Protein AF-A0A7X6PLC8-F1 (afdb_monomer_lite)

Radius of gyration: 24.02 Å; chains: 1; bounding box: 55×49×66 Å

Organism: NCBI:txid1223514

Foldseek 3Di:
DDWQWDFWFQWIWIDDPPDLDQTDIDGRHLVRVPVCCVAQNPQQSVCVVVVHDHRGPGPVVVSLLRLLLSVLVCLLFAVQAAPPVPRHRFPNLQSLLQSQVSLVVVCSTHPPTPSSDRDHDLVVLLVPLDPSSCVSCVVVVHHHDDRDDDDPPPDDDDDDDDDDDDPQFLAKAFAAEACVQDGHQFFRNDRRQKIWTWGQDQWIKIKIAGHTGPPHAFFFWKKWKFAQPWIWIDGAHRRRMDMTTTPDGSVSNNPTDPVRMDMYTGHDDDDDPVVSVVSVVVLVCVLCLHDDSSDHDRVSSVVNRDPPD

Structure (mmCIF, N/CA/C/O backbone):
data_AF-A0A7X6PLC8-F1
#
_entry.id   AF-A0A7X6PLC8-F1
#
loop_
_atom_site.group_PDB
_atom_site.id
_atom_site.type_symbol
_atom_site.label_atom_id
_atom_site.label_alt_id
_atom_site.label_comp_id
_atom_site.label_asym_id
_atom_site.label_entity_id
_atom_site.label_seq_id
_atom_site.pdbx_PDB_ins_code
_atom_site.Cartn_x
_atom_site.Cartn_y
_atom_site.Cartn_z
_atom_site.occupancy
_atom_site.B_iso_or_equiv
_atom_site.auth_seq_id
_atom_site.auth_comp_id
_atom_site.auth_asym_id
_atom_site.auth_atom_id
_atom_site.pdbx_PDB_model_num
ATOM 1 N N . MET A 1 1 ? 9.519 -7.064 7.329 1.00 75.00 1 MET A N 1
ATOM 2 C CA . MET A 1 1 ? 10.298 -6.242 6.377 1.00 75.00 1 MET A CA 1
ATOM 3 C C . MET A 1 1 ? 9.482 -6.096 5.106 1.00 75.00 1 MET A C 1
ATOM 5 O O . MET A 1 1 ? 9.303 -7.079 4.397 1.00 75.00 1 MET A O 1
ATOM 9 N N . ILE A 1 2 ? 8.960 -4.897 4.860 1.00 87.75 2 ILE A N 1
ATOM 10 C CA . ILE A 1 2 ? 8.181 -4.553 3.672 1.00 87.75 2 ILE A CA 1
ATOM 11 C C . ILE A 1 2 ? 9.114 -4.459 2.468 1.00 87.75 2 ILE A C 1
ATOM 13 O O . ILE A 1 2 ? 10.128 -3.752 2.494 1.00 87.75 2 ILE A O 1
ATOM 17 N N . THR A 1 3 ? 8.721 -5.147 1.405 1.00 93.06 3 THR A N 1
ATOM 18 C CA . THR A 1 3 ? 9.441 -5.208 0.138 1.00 93.06 3 THR A CA 1
ATOM 19 C C . THR A 1 3 ? 8.592 -4.550 -0.945 1.00 93.06 3 THR A C 1
ATOM 21 O O . THR A 1 3 ? 7.390 -4.789 -1.039 1.00 93.06 3 THR A O 1
ATOM 24 N N . LEU A 1 4 ? 9.223 -3.704 -1.751 1.00 96.56 4 LEU A N 1
ATOM 25 C CA . LEU A 1 4 ? 8.712 -3.224 -3.026 1.00 96.56 4 LEU A CA 1
ATOM 26 C C . LEU A 1 4 ? 8.982 -4.299 -4.068 1.00 96.56 4 LEU A C 1
ATOM 28 O O . LEU A 1 4 ? 10.125 -4.733 -4.193 1.00 96.56 4 LEU A O 1
ATOM 32 N N . ALA A 1 5 ? 7.968 -4.689 -4.824 1.00 96.56 5 ALA A N 1
ATOM 33 C CA . ALA A 1 5 ? 8.119 -5.595 -5.949 1.00 96.56 5 ALA A CA 1
ATOM 34 C C . ALA A 1 5 ? 7.655 -4.893 -7.225 1.00 96.56 5 ALA A C 1
ATOM 36 O O . ALA A 1 5 ? 6.697 -4.121 -7.195 1.00 96.56 5 ALA A O 1
ATOM 37 N N . LEU A 1 6 ? 8.355 -5.159 -8.322 1.00 98.06 6 LEU A N 1
ATOM 38 C CA . LEU A 1 6 ? 7.942 -4.781 -9.664 1.00 98.06 6 LEU A CA 1
ATOM 39 C C . LEU A 1 6 ? 8.140 -5.980 -10.580 1.00 98.06 6 LEU A C 1
ATOM 41 O O . LEU A 1 6 ? 9.268 -6.444 -10.786 1.00 98.06 6 LEU A O 1
ATOM 45 N N . GLN A 1 7 ? 7.045 -6.482 -11.129 1.00 97.38 7 GLN A N 1
ATOM 46 C CA . GLN A 1 7 ? 7.073 -7.443 -12.209 1.00 97.38 7 GLN A CA 1
ATOM 47 C C . GLN A 1 7 ? 7.298 -6.689 -13.520 1.00 97.38 7 GLN A C 1
ATOM 49 O O . GLN A 1 7 ? 6.549 -5.788 -13.884 1.00 97.38 7 GLN A O 1
ATOM 54 N N . ALA A 1 8 ? 8.354 -7.052 -14.229 1.00 96.94 8 ALA A N 1
ATOM 55 C CA . ALA A 1 8 ? 8.656 -6.606 -15.579 1.00 96.94 8 ALA A CA 1
ATOM 56 C C . ALA A 1 8 ? 8.572 -7.809 -16.527 1.00 96.94 8 ALA A C 1
ATOM 58 O O . ALA A 1 8 ? 8.417 -8.960 -16.099 1.00 96.94 8 ALA A O 1
ATOM 59 N N . ARG A 1 9 ? 8.699 -7.565 -17.829 1.00 95.50 9 ARG A N 1
ATOM 60 C CA . ARG A 1 9 ? 8.675 -8.630 -18.834 1.00 95.50 9 ARG A CA 1
ATOM 61 C C . ARG A 1 9 ? 9.769 -9.676 -18.547 1.00 95.50 9 ARG A C 1
ATOM 63 O O . ARG A 1 9 ? 10.953 -9.348 -18.491 1.00 95.50 9 ARG A O 1
ATOM 70 N N . GLY A 1 10 ? 9.367 -10.921 -18.285 1.00 95.44 10 GLY A N 1
ATOM 71 C CA . GLY A 1 10 ? 10.258 -12.049 -17.974 1.00 95.44 10 GLY A CA 1
ATOM 72 C C . GLY A 1 10 ? 11.011 -12.022 -16.628 1.00 95.44 10 GLY A C 1
ATOM 73 O O . GLY A 1 10 ? 11.756 -12.966 -16.344 1.00 95.44 10 GLY A O 1
ATOM 74 N N . ALA A 1 11 ? 10.846 -11.003 -15.772 1.00 97.19 11 ALA A N 1
ATOM 75 C CA . ALA A 1 11 ? 11.601 -10.892 -14.515 1.00 97.19 11 ALA A CA 1
ATOM 76 C C . ALA A 1 11 ? 10.867 -10.112 -13.408 1.00 97.19 11 ALA A C 1
ATOM 78 O O . ALA A 1 11 ? 10.033 -9.254 -13.675 1.00 97.19 11 ALA A O 1
ATOM 79 N N . THR A 1 12 ? 11.227 -10.365 -12.151 1.00 98.06 12 THR A N 1
ATOM 80 C CA . THR A 1 12 ? 10.769 -9.606 -10.978 1.00 98.06 12 THR A CA 1
ATOM 81 C C . THR A 1 12 ? 11.953 -8.920 -10.307 1.00 98.06 12 THR A C 1
ATOM 83 O O . THR A 1 12 ? 13.009 -9.529 -10.113 1.00 98.06 1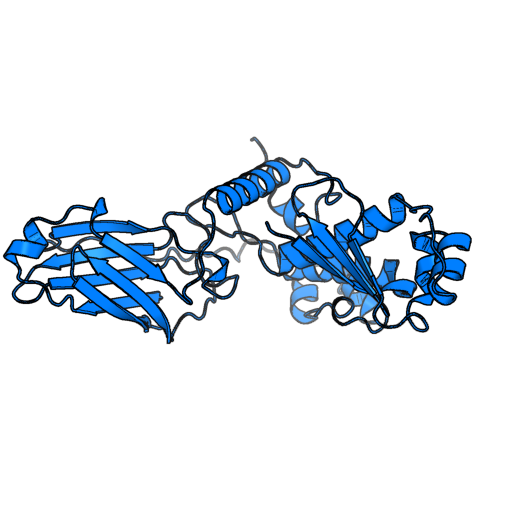2 THR A O 1
ATOM 86 N N . LEU A 1 13 ? 11.762 -7.655 -9.945 1.00 98.19 13 LEU A N 1
ATOM 87 C CA . LEU A 1 13 ? 12.709 -6.849 -9.184 1.00 98.19 13 LEU A CA 1
ATOM 88 C C . LEU A 1 13 ? 12.129 -6.568 -7.802 1.00 98.19 13 LEU A C 1
ATOM 90 O O . LEU A 1 13 ? 11.001 -6.091 -7.692 1.00 98.19 13 LEU A O 1
ATOM 94 N N . GLU A 1 14 ? 12.910 -6.826 -6.760 1.00 98.38 14 GLU A N 1
ATOM 95 C CA . GLU A 1 14 ? 12.488 -6.622 -5.377 1.00 98.38 14 GLU A CA 1
ATOM 96 C C . GLU A 1 14 ? 13.470 -5.731 -4.621 1.00 98.38 14 GLU A C 1
ATOM 98 O O . GLU A 1 14 ? 14.685 -5.923 -4.686 1.00 98.38 14 GLU A O 1
ATOM 103 N N . TRP A 1 15 ? 12.948 -4.778 -3.855 1.00 97.50 15 TRP A N 1
ATOM 104 C CA . TRP A 1 15 ? 13.736 -3.902 -2.996 1.00 97.50 15 TRP A CA 1
ATOM 105 C C . TRP A 1 15 ? 13.157 -3.863 -1.587 1.00 97.50 15 TRP A C 1
ATOM 107 O O . TRP A 1 15 ? 11.950 -3.693 -1.441 1.00 97.50 15 TRP A O 1
ATOM 117 N N . PRO A 1 16 ? 13.975 -3.894 -0.526 1.00 95.75 16 PRO A N 1
ATOM 118 C CA . PRO A 1 16 ? 13.490 -3.495 0.791 1.00 95.75 16 PRO A CA 1
ATOM 119 C C . PRO A 1 16 ? 13.041 -2.027 0.745 1.00 95.75 16 PRO A C 1
ATOM 121 O O . PRO A 1 16 ? 13.778 -1.168 0.259 1.00 95.75 16 PRO A O 1
ATOM 124 N N . LEU A 1 17 ? 11.855 -1.714 1.278 1.00 94.50 17 LEU A N 1
ATOM 125 C CA . LEU A 1 17 ? 11.273 -0.360 1.255 1.00 94.50 17 LEU A CA 1
ATOM 126 C C . LEU A 1 17 ? 12.233 0.704 1.819 1.00 94.50 17 LEU A C 1
ATOM 128 O O . LEU A 1 17 ? 12.330 1.820 1.304 1.00 94.50 17 LEU A O 1
ATOM 132 N N . ARG A 1 18 ? 12.964 0.343 2.876 1.00 92.38 18 ARG A N 1
ATOM 133 C CA . ARG A 1 18 ? 13.747 1.271 3.701 1.00 92.38 18 ARG A CA 1
ATOM 134 C C . ARG A 1 18 ? 15.213 1.394 3.309 1.00 92.38 18 ARG A C 1
ATOM 136 O O . ARG A 1 18 ? 15.821 2.393 3.676 1.00 92.38 18 ARG A O 1
ATOM 143 N N . ASP A 1 19 ? 15.759 0.428 2.574 1.00 93.12 19 ASP A N 1
ATOM 144 C CA . ASP A 1 19 ? 17.198 0.388 2.323 1.00 93.12 19 ASP A CA 1
ATOM 145 C C . ASP A 1 19 ? 17.529 0.807 0.888 1.00 93.12 19 ASP A C 1
ATOM 147 O O . ASP A 1 19 ? 16.922 0.336 -0.082 1.00 93.12 19 ASP A O 1
ATOM 151 N N . ASP A 1 20 ? 18.540 1.666 0.759 1.00 94.62 20 ASP A N 1
ATOM 152 C CA . ASP A 1 20 ? 19.123 2.078 -0.519 1.00 94.62 20 ASP A CA 1
ATOM 153 C C . ASP A 1 20 ? 20.079 0.998 -1.044 1.00 94.62 20 ASP A C 1
ATOM 155 O O . ASP A 1 20 ? 21.307 1.076 -0.950 1.00 94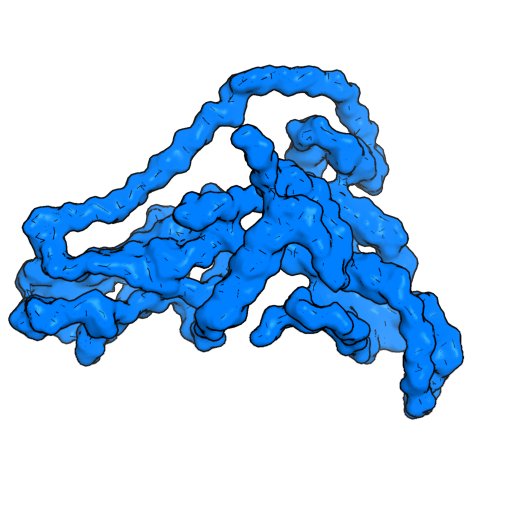.62 20 ASP A O 1
ATOM 159 N N . VAL A 1 21 ? 19.484 -0.080 -1.545 1.00 95.25 21 VAL A N 1
ATOM 160 C CA . VAL A 1 21 ? 20.188 -1.213 -2.143 1.00 95.25 21 VAL A CA 1
ATOM 161 C C . VAL A 1 21 ? 19.706 -1.456 -3.569 1.00 95.25 21 VAL A C 1
ATOM 163 O O . VAL A 1 21 ? 18.631 -1.017 -3.979 1.00 95.25 21 VAL A O 1
ATOM 166 N N . LEU A 1 22 ? 20.530 -2.162 -4.342 1.00 95.31 22 LEU A N 1
ATOM 167 C CA . LEU A 1 22 ? 20.149 -2.667 -5.660 1.00 95.31 22 LEU A CA 1
ATOM 168 C C . LEU A 1 22 ? 19.079 -3.764 -5.522 1.00 95.31 22 LEU A C 1
ATOM 170 O O . LEU A 1 22 ? 19.028 -4.408 -4.472 1.00 95.31 22 LEU A O 1
ATOM 174 N N . PRO A 1 23 ? 18.246 -3.987 -6.555 1.00 96.94 23 PRO A N 1
ATOM 175 C CA . PRO A 1 23 ? 17.181 -4.973 -6.460 1.00 96.94 23 PRO A CA 1
ATOM 176 C C . PRO A 1 23 ? 17.731 -6.387 -6.337 1.00 96.94 23 PRO A C 1
ATOM 178 O O . PRO A 1 23 ? 18.749 -6.735 -6.945 1.00 96.94 23 PRO A O 1
ATOM 181 N N . HIS A 1 24 ? 16.981 -7.232 -5.642 1.00 96.56 24 HIS A N 1
ATOM 182 C CA . HIS A 1 24 ? 17.018 -8.658 -5.897 1.00 96.56 24 HIS A CA 1
ATOM 183 C C . HIS A 1 24 ? 16.309 -8.927 -7.232 1.00 96.56 24 HIS A C 1
ATOM 185 O O . HIS A 1 24 ? 15.153 -8.552 -7.412 1.00 96.56 24 HIS A O 1
ATOM 191 N N . LEU A 1 25 ? 17.031 -9.513 -8.188 1.00 96.69 25 LEU A N 1
ATOM 192 C CA . LEU A 1 25 ? 16.529 -9.821 -9.525 1.00 96.69 25 LEU A CA 1
ATOM 193 C C . LEU A 1 25 ? 16.240 -11.317 -9.623 1.00 96.69 25 LEU A C 1
ATOM 195 O O . LEU A 1 25 ? 17.164 -12.125 -9.526 1.00 96.69 25 LEU A O 1
ATOM 199 N N . THR A 1 26 ? 14.985 -11.662 -9.895 1.00 96.38 26 THR A N 1
ATOM 200 C CA . THR A 1 26 ? 14.574 -13.029 -10.229 1.00 96.38 26 THR A CA 1
ATOM 201 C C . THR A 1 26 ? 14.121 -13.074 -11.681 1.00 96.38 26 THR A C 1
ATOM 203 O O . THR A 1 26 ? 13.227 -12.330 -12.072 1.00 96.38 26 THR A O 1
ATOM 206 N N . VAL A 1 27 ? 14.735 -13.936 -12.490 1.00 96.06 27 VAL A N 1
ATOM 207 C CA . VAL A 1 27 ? 14.395 -14.099 -13.911 1.00 96.06 27 VAL A CA 1
ATOM 208 C C . VAL A 1 27 ? 13.567 -15.364 -14.075 1.00 96.06 27 VAL A C 1
ATOM 210 O O . VAL A 1 27 ? 14.031 -16.453 -13.738 1.00 96.06 27 VAL A O 1
ATOM 213 N N . HIS A 1 28 ? 12.351 -15.213 -14.592 1.00 94.88 28 HIS A N 1
ATOM 214 C CA . HIS A 1 28 ? 11.403 -16.315 -14.785 1.00 94.88 28 HIS A CA 1
ATOM 215 C C . HIS A 1 28 ? 11.349 -16.767 -16.245 1.00 94.88 28 HIS A C 1
ATOM 217 O O . HIS A 1 28 ? 11.178 -17.955 -16.506 1.00 94.88 28 HIS A O 1
ATOM 223 N N . ASP A 1 29 ? 11.550 -15.835 -17.182 1.00 94.50 29 ASP A N 1
ATOM 224 C CA . ASP A 1 29 ? 11.662 -16.103 -18.617 1.00 94.50 29 ASP A CA 1
ATOM 225 C C . ASP A 1 29 ? 12.812 -15.274 -19.228 1.00 94.50 29 ASP A C 1
ATOM 227 O O . ASP A 1 29 ? 12.658 -14.078 -19.491 1.00 94.50 29 ASP A O 1
ATOM 231 N N . PRO A 1 30 ? 13.989 -15.885 -19.463 1.00 92.06 30 PRO A N 1
ATOM 232 C CA . PRO A 1 30 ? 15.131 -15.182 -20.038 1.00 92.06 30 PRO A CA 1
ATOM 233 C C . PRO A 1 30 ? 14.938 -14.718 -21.489 1.00 92.06 30 PRO A C 1
ATOM 235 O O . PRO A 1 30 ? 15.646 -13.808 -21.913 1.00 92.06 30 PRO A O 1
ATOM 238 N N . ALA A 1 31 ? 14.034 -15.340 -22.257 1.00 89.94 31 ALA A N 1
ATOM 239 C CA . ALA A 1 31 ? 13.773 -14.951 -23.645 1.00 89.94 31 ALA A CA 1
ATOM 240 C C . ALA A 1 31 ? 12.934 -13.670 -23.708 1.00 89.94 31 ALA A C 1
ATOM 242 O O . ALA A 1 31 ? 13.155 -12.825 -24.574 1.00 89.94 31 ALA A O 1
ATOM 243 N N . GLU A 1 32 ? 12.008 -13.513 -22.765 1.00 93.00 32 GLU A N 1
ATOM 244 C CA . GLU A 1 32 ? 11.246 -12.280 -22.589 1.00 93.00 32 GLU A CA 1
ATOM 245 C C . GLU A 1 32 ? 12.036 -11.194 -21.844 1.00 93.00 32 GLU A C 1
ATOM 247 O O . GLU A 1 32 ? 11.757 -10.014 -22.014 1.00 93.00 32 GLU A O 1
ATOM 252 N N . ALA A 1 33 ? 13.052 -11.541 -21.055 1.00 95.31 33 ALA A N 1
ATOM 253 C CA . ALA A 1 33 ? 13.856 -10.576 -20.304 1.00 95.31 33 ALA A CA 1
ATOM 254 C C . ALA A 1 33 ? 15.064 -10.017 -21.092 1.00 95.31 33 ALA A C 1
ATOM 256 O O . ALA A 1 33 ? 16.119 -9.742 -20.511 1.00 95.31 33 ALA A O 1
ATOM 257 N N . ASP A 1 34 ? 14.942 -9.849 -22.413 1.00 94.31 34 ASP A N 1
ATOM 258 C CA . ASP A 1 34 ? 16.020 -9.342 -23.278 1.00 94.31 34 ASP A CA 1
ATOM 259 C C . ASP A 1 34 ? 16.472 -7.929 -22.880 1.00 94.31 34 ASP A C 1
ATOM 261 O O . ASP A 1 34 ? 17.668 -7.642 -22.891 1.00 94.31 34 ASP A O 1
ATOM 265 N N . TRP A 1 35 ? 15.557 -7.080 -22.410 1.00 96.38 35 TRP A N 1
ATOM 266 C CA . TRP A 1 35 ? 15.820 -5.733 -21.885 1.00 96.38 35 TRP A CA 1
ATOM 267 C C . TRP A 1 35 ? 16.818 -5.698 -20.711 1.00 96.38 35 TRP A C 1
ATOM 269 O O . TRP A 1 35 ? 17.405 -4.649 -20.437 1.00 96.38 35 TRP A O 1
ATOM 279 N N . LEU A 1 36 ? 17.073 -6.823 -20.023 1.00 97.12 36 LEU A N 1
ATOM 280 C CA . LEU A 1 36 ? 18.014 -6.879 -18.895 1.00 97.12 36 LEU A CA 1
ATOM 281 C C . LEU A 1 36 ? 19.427 -6.434 -19.281 1.00 97.12 36 LEU A C 1
ATOM 283 O O . LEU A 1 36 ? 20.155 -5.938 -18.418 1.00 97.12 36 LEU A O 1
ATOM 287 N N . HIS A 1 37 ? 19.818 -6.528 -20.556 1.00 96.44 37 HIS A N 1
ATOM 288 C CA . HIS A 1 37 ? 21.096 -5.981 -21.020 1.00 96.44 37 HIS A CA 1
ATOM 289 C C . HIS A 1 37 ? 21.237 -4.469 -20.738 1.00 96.44 37 HIS A C 1
ATOM 291 O O . HIS A 1 37 ? 22.351 -4.003 -20.494 1.00 96.44 37 HIS A O 1
ATOM 297 N N . LEU A 1 38 ? 20.129 -3.716 -20.693 1.00 97.38 38 LEU A N 1
ATOM 298 C CA . LEU A 1 38 ? 20.094 -2.293 -20.329 1.00 97.38 38 LEU A CA 1
ATOM 299 C C . LEU A 1 38 ? 20.295 -2.060 -18.825 1.00 97.38 38 LEU A C 1
ATOM 301 O O . LEU A 1 38 ? 20.786 -0.999 -18.427 1.00 97.38 38 LEU A O 1
ATOM 305 N N . LEU A 1 39 ? 19.901 -3.031 -17.993 1.00 97.75 39 LEU A N 1
ATOM 306 C CA . LEU A 1 39 ? 19.893 -2.926 -16.533 1.00 97.75 39 LEU A CA 1
ATOM 307 C C . LEU A 1 39 ? 21.160 -3.490 -15.887 1.00 97.75 39 LEU A C 1
ATOM 309 O O . LEU A 1 39 ? 21.735 -2.832 -15.024 1.00 97.75 39 LEU A O 1
ATOM 313 N N . ILE A 1 40 ? 21.595 -4.688 -16.280 1.00 97.56 40 ILE A N 1
ATOM 314 C CA . ILE A 1 40 ? 22.761 -5.377 -15.697 1.00 97.56 40 ILE A CA 1
ATOM 315 C C . ILE A 1 40 ? 23.990 -5.366 -16.617 1.00 97.56 40 ILE A C 1
ATOM 317 O O . ILE A 1 40 ? 25.049 -5.864 -16.231 1.00 97.56 40 ILE A O 1
ATOM 321 N N . GLY A 1 41 ? 23.865 -4.787 -17.813 1.00 97.25 41 GLY A N 1
ATOM 322 C CA . GLY A 1 41 ? 24.903 -4.756 -18.837 1.00 97.25 41 GLY A CA 1
ATOM 323 C C . GLY A 1 41 ? 24.904 -5.998 -19.731 1.00 97.25 41 GLY A C 1
ATOM 324 O O . GLY A 1 41 ? 24.572 -7.106 -19.308 1.00 97.25 41 GLY A O 1
ATOM 325 N N . GLU A 1 42 ? 25.335 -5.816 -20.980 1.00 96.12 42 GLU A N 1
ATOM 326 C CA . GLU A 1 42 ? 25.327 -6.856 -22.019 1.00 96.12 42 GLU A CA 1
ATOM 327 C C . GLU A 1 42 ? 26.114 -8.110 -21.615 1.00 96.12 42 GLU A C 1
ATOM 329 O O . GLU A 1 42 ? 25.606 -9.222 -21.729 1.00 96.12 42 GLU A O 1
ATOM 334 N N . ALA A 1 43 ? 27.326 -7.948 -21.074 1.00 96.00 43 ALA A N 1
ATOM 335 C CA . ALA A 1 43 ? 28.159 -9.081 -20.671 1.00 96.00 43 ALA A CA 1
ATOM 336 C C . ALA A 1 43 ? 27.495 -9.943 -19.582 1.00 96.00 43 ALA A C 1
ATOM 338 O O . ALA A 1 43 ? 27.570 -11.170 -19.639 1.00 96.00 43 ALA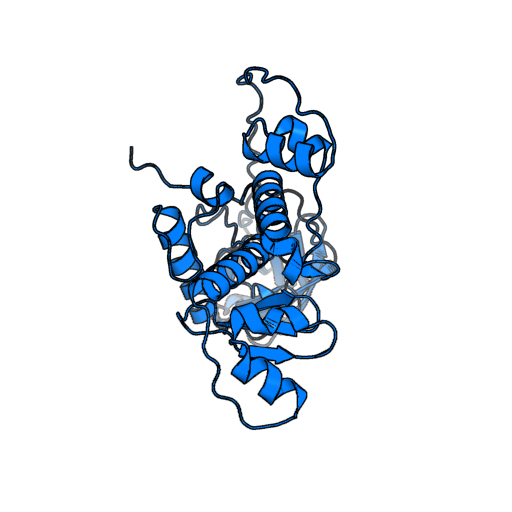 A O 1
ATOM 339 N N . ALA A 1 44 ? 26.820 -9.312 -18.615 1.00 95.44 44 ALA A N 1
ATOM 340 C CA . ALA A 1 44 ? 26.125 -10.032 -17.556 1.00 95.44 44 ALA A CA 1
ATOM 341 C C . ALA A 1 44 ? 24.866 -10.731 -18.081 1.00 95.44 44 ALA A C 1
ATOM 343 O O . ALA A 1 44 ? 24.611 -11.874 -17.714 1.00 95.44 44 ALA A O 1
ATOM 344 N N . HIS A 1 45 ? 24.125 -10.088 -18.987 1.00 95.56 45 HIS A N 1
ATOM 345 C CA . HIS A 1 45 ? 22.972 -10.700 -19.644 1.00 95.56 45 HIS A CA 1
ATOM 346 C C . HIS A 1 45 ? 23.369 -11.912 -20.509 1.00 95.56 45 HIS A C 1
ATOM 348 O O . HIS A 1 45 ? 22.728 -12.957 -20.439 1.00 95.56 45 HIS A O 1
ATOM 354 N N . VAL A 1 46 ? 24.473 -11.838 -21.260 1.00 95.50 46 VAL A N 1
ATOM 355 C CA . VAL A 1 46 ? 24.992 -12.995 -22.016 1.00 95.50 46 VAL A CA 1
ATOM 356 C C . VAL A 1 46 ? 25.406 -14.134 -21.081 1.00 95.50 46 VAL A C 1
ATOM 358 O O . VAL A 1 46 ? 25.101 -15.291 -21.371 1.00 95.50 46 VAL A O 1
ATOM 361 N N . GLY A 1 47 ? 26.071 -13.822 -19.963 1.00 94.50 47 GLY A N 1
ATOM 362 C CA . GLY A 1 47 ? 26.414 -14.816 -18.941 1.00 94.50 47 GLY A CA 1
ATOM 363 C C . GLY A 1 47 ? 25.170 -15.486 -18.351 1.00 94.50 47 GLY A C 1
ATOM 364 O O . GLY A 1 47 ? 25.112 -16.712 -18.275 1.00 94.50 47 GLY A O 1
ATOM 365 N N . LEU A 1 48 ? 24.134 -14.695 -18.045 1.00 92.31 48 LEU A N 1
ATOM 366 C CA . LEU A 1 48 ? 22.842 -15.173 -17.542 1.00 92.31 48 LEU A CA 1
ATOM 367 C C . LEU A 1 48 ? 22.212 -16.188 -18.507 1.00 92.31 48 LEU A C 1
ATOM 369 O O . LEU A 1 48 ? 21.844 -17.283 -18.089 1.00 92.31 48 LEU A O 1
ATOM 373 N N . LEU A 1 49 ? 22.152 -15.869 -19.805 1.00 93.69 49 LEU A N 1
ATOM 374 C CA . LEU A 1 49 ? 21.598 -16.76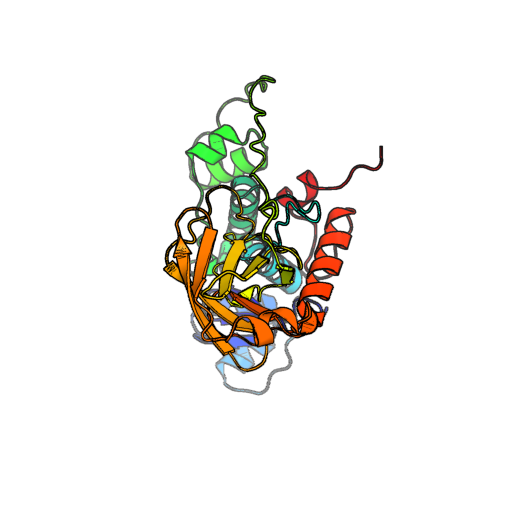7 -20.830 1.00 93.69 49 LEU A CA 1
ATOM 375 C C . LEU A 1 49 ? 22.384 -18.080 -20.979 1.00 93.69 49 LEU A C 1
ATOM 377 O O . LEU A 1 49 ? 21.833 -19.084 -21.432 1.00 93.69 49 LEU A O 1
ATOM 381 N N . ARG A 1 50 ? 23.670 -18.084 -20.617 1.00 93.88 50 ARG A N 1
ATOM 382 C CA . ARG A 1 50 ? 24.542 -19.267 -20.667 1.00 93.88 50 ARG A CA 1
ATOM 383 C C . ARG A 1 50 ? 24.582 -20.056 -19.359 1.00 93.88 50 ARG A C 1
ATOM 385 O O . ARG A 1 50 ? 25.182 -21.128 -19.335 1.00 93.88 50 ARG A O 1
ATOM 392 N N . GLY A 1 51 ? 23.955 -19.551 -18.294 1.00 91.12 51 GLY A N 1
ATOM 393 C CA . GLY A 1 51 ? 24.073 -20.119 -16.951 1.00 91.12 51 GLY A CA 1
ATOM 394 C C . GLY A 1 51 ? 25.485 -19.990 -16.372 1.00 91.12 51 GLY A C 1
ATOM 395 O O . GLY A 1 51 ? 25.919 -20.850 -15.609 1.00 91.12 51 GLY A O 1
ATOM 396 N N . GLU A 1 52 ? 26.221 -18.957 -16.782 1.00 92.31 52 GLU A N 1
ATOM 397 C CA . GLU A 1 52 ? 27.570 -18.650 -16.309 1.00 92.31 52 GLU A CA 1
ATOM 398 C C . GLU A 1 52 ? 27.518 -17.640 -15.155 1.00 92.31 52 GLU A C 1
ATOM 400 O O . GLU A 1 52 ? 26.649 -16.765 -15.114 1.00 92.31 52 GLU A O 1
ATOM 405 N N . ASP A 1 53 ? 28.491 -17.721 -14.243 1.00 87.56 53 ASP A N 1
ATOM 406 C CA . ASP A 1 53 ? 28.665 -16.704 -13.208 1.00 87.56 53 ASP A CA 1
ATOM 407 C C . ASP A 1 53 ? 28.909 -15.335 -13.851 1.00 87.56 53 ASP A C 1
ATOM 409 O O . ASP A 1 53 ? 29.811 -15.151 -14.673 1.00 87.56 53 ASP A O 1
ATOM 413 N N . HIS A 1 54 ? 28.119 -14.349 -13.436 1.00 88.88 54 HIS A N 1
ATOM 414 C CA . HIS A 1 54 ? 28.166 -13.003 -13.984 1.00 88.88 54 HIS A CA 1
ATOM 415 C C . HIS A 1 54 ? 28.227 -11.943 -12.882 1.00 88.88 54 HIS A C 1
ATOM 417 O O . HIS A 1 54 ? 27.507 -11.992 -11.882 1.00 88.88 54 HIS A O 1
ATOM 423 N N . ALA A 1 55 ? 29.054 -10.922 -13.096 1.00 91.69 55 ALA A N 1
ATOM 424 C CA . ALA A 1 55 ? 29.047 -9.718 -12.278 1.00 91.69 55 ALA A CA 1
ATOM 425 C C . ALA A 1 55 ? 28.193 -8.645 -12.981 1.00 91.69 55 ALA A C 1
ATOM 427 O O . ALA A 1 55 ? 28.600 -8.165 -14.042 1.00 91.69 55 ALA A O 1
ATOM 428 N N . PRO A 1 56 ? 27.022 -8.266 -12.436 1.00 93.88 56 PRO A N 1
ATOM 429 C CA . PRO A 1 56 ? 26.159 -7.273 -13.065 1.00 93.88 56 PRO A CA 1
ATOM 430 C C . PRO A 1 56 ? 26.799 -5.878 -13.035 1.00 93.88 56 PRO A C 1
ATOM 432 O O . PRO A 1 56 ? 27.174 -5.359 -11.980 1.00 93.88 56 PRO A O 1
ATOM 435 N N . ALA A 1 57 ? 26.870 -5.243 -14.202 1.00 95.62 57 ALA A N 1
ATOM 436 C CA . ALA A 1 57 ? 27.215 -3.838 -14.369 1.00 95.62 57 ALA A CA 1
ATOM 437 C C . ALA A 1 57 ? 25.933 -2.995 -14.291 1.00 95.62 57 ALA A C 1
ATOM 439 O O . ALA A 1 57 ? 25.387 -2.562 -15.303 1.00 95.62 57 ALA A O 1
ATOM 440 N N . TRP A 1 58 ? 25.432 -2.804 -13.069 1.00 97.19 58 TRP A N 1
ATOM 441 C CA . TRP A 1 58 ? 24.149 -2.148 -12.821 1.00 97.19 58 TRP A CA 1
ATOM 442 C C . TRP A 1 58 ? 24.059 -0.725 -13.387 1.00 97.19 58 TRP A C 1
ATOM 444 O O . TRP A 1 58 ? 24.786 0.183 -12.968 1.00 97.19 58 TRP A O 1
ATOM 454 N N . ASN A 1 59 ? 23.068 -0.505 -14.246 1.00 97.81 59 ASN A N 1
ATOM 455 C CA . ASN A 1 59 ? 22.597 0.808 -14.657 1.00 97.81 59 ASN A CA 1
ATOM 456 C C . ASN A 1 59 ? 21.770 1.427 -13.523 1.00 97.81 59 ASN A C 1
ATOM 458 O O . ASN A 1 59 ? 20.560 1.221 -13.412 1.00 97.81 59 ASN A O 1
ATOM 462 N N . ARG A 1 60 ? 22.444 2.177 -12.644 1.00 96.81 60 ARG A N 1
ATOM 463 C CA . ARG A 1 60 ? 21.810 2.769 -11.456 1.00 96.81 60 ARG A CA 1
ATOM 464 C C . ARG A 1 60 ? 20.678 3.753 -11.770 1.00 96.81 60 ARG A C 1
ATOM 466 O O . ARG A 1 60 ? 19.662 3.660 -11.089 1.00 96.81 60 ARG A O 1
ATOM 473 N N . PRO A 1 61 ? 20.786 4.649 -12.772 1.00 97.56 61 PRO A N 1
ATOM 474 C CA . PRO A 1 61 ? 19.661 5.496 -13.166 1.00 97.56 61 PRO A CA 1
ATOM 475 C C . PRO A 1 61 ? 18.409 4.705 -13.562 1.00 97.56 61 PRO A C 1
ATOM 477 O O . PRO A 1 61 ? 17.314 5.039 -13.115 1.00 97.56 61 PRO A O 1
ATOM 480 N N . LEU A 1 62 ? 18.557 3.635 -14.353 1.00 97.81 62 LEU A N 1
ATOM 481 C CA . LEU A 1 62 ? 17.423 2.788 -14.728 1.00 97.81 62 LEU A CA 1
ATOM 482 C C . LEU A 1 62 ? 16.863 2.025 -13.520 1.00 97.81 62 LEU A C 1
ATOM 484 O O . LEU A 1 62 ? 15.653 2.011 -13.316 1.00 97.81 62 LEU A O 1
ATOM 488 N N . ALA A 1 63 ? 17.733 1.462 -12.676 1.00 97.88 63 ALA A N 1
ATOM 489 C CA . ALA A 1 63 ? 17.319 0.795 -11.442 1.00 97.88 63 ALA A CA 1
ATOM 490 C C . ALA A 1 63 ? 16.537 1.738 -10.508 1.00 97.88 63 ALA A C 1
ATOM 492 O O . ALA A 1 63 ? 15.552 1.318 -9.911 1.00 97.88 63 ALA A O 1
ATOM 493 N N . ALA A 1 64 ? 16.933 3.012 -10.417 1.00 97.81 64 ALA A N 1
ATOM 494 C CA . ALA A 1 64 ? 16.223 4.021 -9.634 1.00 97.81 64 ALA A CA 1
ATOM 495 C C . ALA A 1 64 ? 14.846 4.363 -10.227 1.00 97.81 64 ALA A C 1
ATOM 497 O O . ALA A 1 64 ? 13.892 4.513 -9.472 1.00 97.81 64 ALA A O 1
ATOM 498 N N . ARG A 1 65 ? 14.711 4.436 -11.562 1.00 98.06 65 ARG A N 1
ATOM 499 C CA . ARG A 1 65 ? 13.405 4.624 -12.230 1.00 98.06 65 ARG A CA 1
ATOM 500 C C . ARG A 1 65 ? 12.462 3.444 -11.978 1.00 98.06 65 ARG A C 1
ATOM 502 O O . ARG A 1 65 ? 11.305 3.664 -11.642 1.00 98.06 65 ARG A O 1
ATOM 509 N N . LEU A 1 66 ? 12.964 2.213 -12.081 1.00 98.31 66 LEU A N 1
ATOM 510 C CA . LEU A 1 66 ? 12.181 1.001 -11.804 1.00 98.31 66 LEU A CA 1
ATOM 511 C C . LEU A 1 66 ? 11.793 0.915 -10.322 1.00 98.31 66 LEU A C 1
ATOM 513 O O . LEU A 1 66 ? 10.643 0.628 -10.005 1.00 98.31 66 LEU A O 1
ATOM 517 N N . ARG A 1 67 ? 12.713 1.251 -9.409 1.00 98.38 67 ARG A N 1
ATOM 518 C CA . ARG A 1 67 ? 12.401 1.356 -7.979 1.00 98.38 67 ARG A CA 1
ATOM 519 C C . ARG A 1 67 ? 11.337 2.417 -7.711 1.00 98.38 67 ARG A C 1
ATOM 521 O O . ARG A 1 67 ? 10.446 2.181 -6.902 1.00 98.38 67 ARG A O 1
ATOM 528 N N . HIS A 1 68 ? 11.427 3.568 -8.376 1.00 98.50 68 HIS A N 1
ATOM 529 C CA . HIS A 1 68 ? 10.441 4.631 -8.238 1.00 98.50 68 HIS A CA 1
ATOM 530 C C . HIS A 1 68 ? 9.053 4.142 -8.648 1.00 98.50 68 HIS A C 1
ATOM 532 O O . HIS A 1 68 ? 8.123 4.294 -7.859 1.00 98.50 68 HIS A O 1
ATOM 538 N N . LEU A 1 69 ? 8.932 3.462 -9.795 1.00 98.44 69 LEU A N 1
ATOM 539 C CA . LEU A 1 69 ? 7.680 2.834 -10.228 1.00 98.44 69 LEU A CA 1
ATOM 540 C C . LEU A 1 69 ? 7.175 1.801 -9.203 1.00 98.44 69 LEU A C 1
ATOM 542 O O . LEU A 1 69 ? 6.025 1.880 -8.779 1.00 98.44 69 LEU A O 1
ATOM 546 N N . ALA A 1 70 ? 8.043 0.905 -8.715 1.00 98.25 70 ALA A N 1
ATOM 547 C CA . ALA A 1 70 ? 7.709 -0.079 -7.676 1.00 98.25 70 ALA A CA 1
ATOM 548 C C . ALA A 1 70 ? 7.169 0.581 -6.392 1.00 98.25 70 ALA A C 1
ATOM 550 O O . ALA A 1 70 ? 6.183 0.136 -5.803 1.00 98.25 70 ALA A O 1
ATOM 551 N N . PHE A 1 71 ? 7.795 1.681 -5.968 1.00 98.12 71 PHE A N 1
ATOM 552 C CA . PHE A 1 71 ? 7.331 2.480 -4.837 1.00 98.12 71 PHE A CA 1
ATOM 553 C C . PHE A 1 71 ? 5.967 3.119 -5.112 1.00 98.12 71 PHE A C 1
ATOM 555 O O . PHE A 1 71 ? 5.114 3.147 -4.231 1.00 98.12 71 PHE A O 1
ATOM 562 N N . GLY A 1 72 ? 5.721 3.551 -6.345 1.00 97.69 72 GLY A N 1
ATOM 563 C CA . GLY A 1 72 ? 4.420 4.014 -6.809 1.00 97.69 72 GLY A CA 1
ATOM 564 C C . GLY A 1 72 ? 3.318 2.964 -6.685 1.00 97.69 72 GLY A C 1
ATOM 565 O O . GLY A 1 72 ? 2.258 3.248 -6.127 1.00 97.69 72 GLY A O 1
ATOM 566 N N . HIS A 1 73 ? 3.585 1.724 -7.106 1.00 96.94 73 HIS A N 1
ATOM 567 C CA . HIS A 1 73 ? 2.671 0.594 -6.888 1.00 96.94 73 HIS A CA 1
ATOM 568 C C . HIS A 1 73 ? 2.428 0.321 -5.402 1.00 96.94 73 HIS A C 1
ATOM 570 O O . HIS A 1 73 ? 1.304 0.012 -5.007 1.00 96.94 73 HIS A O 1
ATOM 576 N N . TRP A 1 74 ? 3.447 0.481 -4.559 1.00 95.88 74 TRP A N 1
ATOM 577 C CA . TRP A 1 74 ? 3.286 0.361 -3.114 1.00 95.88 74 TRP A CA 1
ATOM 578 C C . TRP A 1 74 ? 2.432 1.490 -2.519 1.00 95.88 74 TRP A C 1
ATOM 580 O O . TRP A 1 74 ? 1.510 1.195 -1.761 1.00 95.88 74 TRP A O 1
ATOM 590 N N . LEU A 1 75 ? 2.647 2.754 -2.906 1.00 95.75 75 LEU A N 1
ATOM 591 C CA . LEU A 1 75 ? 1.792 3.886 -2.507 1.00 95.75 75 LEU A CA 1
ATOM 592 C C . LEU A 1 75 ? 0.339 3.629 -2.913 1.00 95.75 75 LEU A C 1
ATOM 594 O O . LEU A 1 75 ? -0.594 3.808 -2.130 1.00 95.75 75 LEU A O 1
ATOM 598 N N . ARG A 1 76 ? 0.167 3.138 -4.141 1.00 93.50 76 ARG A N 1
ATOM 599 C CA . ARG A 1 76 ? -1.110 2.744 -4.721 1.00 93.50 76 ARG A CA 1
ATOM 600 C C . ARG A 1 76 ? -1.761 1.610 -3.918 1.00 93.50 76 ARG A C 1
ATOM 602 O O . ARG A 1 76 ? -2.969 1.617 -3.691 1.00 93.50 76 ARG A O 1
ATOM 609 N N . ALA A 1 77 ? -1.006 0.618 -3.481 1.00 91.00 77 ALA A N 1
ATOM 610 C CA . ALA A 1 77 ? -1.563 -0.500 -2.733 1.00 91.00 77 ALA A CA 1
ATOM 611 C C . ALA A 1 77 ? -1.834 -0.158 -1.262 1.00 91.00 77 ALA A C 1
ATOM 613 O O . ALA A 1 77 ? -2.771 -0.705 -0.686 1.00 91.00 77 ALA A O 1
ATOM 614 N N . TRP A 1 78 ? -1.011 0.693 -0.643 1.00 88.69 78 TRP A N 1
ATOM 615 C CA . TRP A 1 78 ? -0.835 0.656 0.807 1.00 88.69 78 TRP A CA 1
ATOM 616 C C . TRP A 1 78 ? -0.434 1.991 1.457 1.00 88.69 78 TRP A C 1
ATOM 618 O O . TRP A 1 78 ? 0.216 2.024 2.496 1.00 88.69 78 TRP A O 1
ATOM 628 N N . TRP A 1 79 ? -0.819 3.133 0.895 1.00 91.94 79 TRP A N 1
ATOM 629 C CA . TRP A 1 79 ? -0.656 4.400 1.612 1.00 91.94 79 TRP A CA 1
ATOM 630 C C . TRP A 1 79 ? -1.398 4.391 2.972 1.00 91.94 79 TRP A C 1
ATOM 632 O O . TRP A 1 79 ? -2.593 4.074 3.000 1.00 91.94 79 TRP A O 1
ATOM 642 N N . PRO A 1 80 ? -0.747 4.749 4.102 1.00 92.62 80 PRO A N 1
ATOM 643 C CA . PRO A 1 80 ? -1.331 4.641 5.441 1.00 92.62 80 PRO A CA 1
ATOM 644 C C . PRO A 1 80 ? -2.241 5.835 5.757 1.00 92.62 80 PRO A C 1
ATOM 646 O O . PRO A 1 80 ? -1.948 6.650 6.634 1.00 92.62 80 PRO A O 1
ATOM 649 N N . THR A 1 81 ? -3.352 5.958 5.031 1.00 92.00 81 THR A N 1
ATOM 650 C CA . THR A 1 81 ? -4.372 6.972 5.316 1.00 92.00 81 THR A CA 1
ATOM 651 C C . THR A 1 81 ? -4.872 6.834 6.747 1.00 92.00 81 THR A C 1
ATOM 653 O O . THR A 1 81 ? -5.309 5.764 7.169 1.00 92.00 81 THR A O 1
ATOM 656 N N . SER A 1 82 ? -4.832 7.941 7.477 1.00 91.00 82 SER A N 1
ATOM 657 C CA . SER A 1 82 ? -5.245 8.023 8.869 1.00 91.00 82 SER A CA 1
ATOM 658 C C . SER A 1 82 ? -5.892 9.380 9.110 1.00 91.00 82 SER A C 1
ATOM 660 O O . SER A 1 82 ? -5.224 10.409 9.161 1.00 91.00 82 SER A O 1
ATOM 662 N N . VAL A 1 83 ? -7.214 9.398 9.242 1.00 87.56 83 VAL A N 1
ATOM 663 C CA . VAL A 1 83 ? -7.968 10.577 9.680 1.00 87.56 83 VAL A CA 1
ATOM 664 C C . VAL A 1 83 ? -7.567 10.933 11.110 1.00 87.56 83 VAL A C 1
ATOM 666 O O . VAL A 1 83 ? -7.415 12.113 11.424 1.00 87.56 83 VAL A O 1
ATOM 669 N N . LEU A 1 84 ? -7.351 9.923 11.959 1.00 85.56 84 LEU A N 1
ATOM 670 C CA . LEU A 1 84 ? -6.986 10.107 13.366 1.00 85.56 84 LEU A CA 1
ATOM 671 C C . LEU A 1 84 ? -5.613 10.766 13.543 1.00 85.56 84 LEU A C 1
ATOM 673 O O . LEU A 1 84 ? -5.458 11.613 14.421 1.00 85.56 84 LEU A O 1
ATOM 677 N N . ASP A 1 85 ? -4.647 10.430 12.687 1.00 86.81 85 ASP A N 1
ATOM 678 C CA . ASP A 1 85 ? -3.282 10.967 12.752 1.00 86.81 85 ASP A CA 1
ATOM 679 C C . ASP A 1 85 ? -3.039 12.098 11.734 1.00 86.81 85 ASP A C 1
ATOM 681 O O . ASP A 1 85 ? -1.905 12.546 11.551 1.00 86.81 85 ASP A O 1
ATOM 685 N N . GLY A 1 86 ? -4.082 12.568 11.038 1.00 86.19 86 GLY A N 1
ATOM 686 C CA . GLY A 1 86 ? -3.972 13.657 10.062 1.00 86.19 86 GLY A CA 1
ATOM 687 C C . GLY A 1 86 ? -3.131 13.309 8.826 1.00 86.19 86 GLY A C 1
ATOM 688 O O . GLY A 1 86 ? -2.430 14.170 8.282 1.00 86.19 86 GLY A O 1
ATOM 689 N N . VAL A 1 87 ? -3.169 12.049 8.388 1.00 89.31 87 VAL A N 1
ATOM 690 C CA . VAL A 1 87 ? -2.599 11.550 7.129 1.00 89.31 87 VAL A CA 1
ATOM 691 C C . VAL A 1 87 ? -3.721 11.421 6.086 1.00 89.31 87 VAL A C 1
ATOM 693 O O . VAL A 1 87 ? -4.446 10.422 6.084 1.00 89.31 87 VAL A O 1
ATOM 696 N N . PRO A 1 88 ? -3.897 12.413 5.194 1.00 89.12 88 PRO A N 1
ATOM 697 C CA . PRO A 1 88 ? -4.934 12.365 4.166 1.00 89.12 88 PRO A CA 1
ATOM 698 C C . PRO A 1 88 ? -4.683 11.245 3.137 1.00 89.12 88 PRO A C 1
ATOM 700 O O . PRO A 1 88 ? -3.543 10.791 2.976 1.00 89.12 88 PRO A O 1
ATOM 703 N N . PRO A 1 89 ? -5.730 10.766 2.441 1.00 90.62 89 PRO A N 1
ATOM 704 C CA . PRO A 1 89 ? -5.569 9.831 1.332 1.00 90.62 89 PRO A CA 1
ATOM 705 C C . PRO A 1 89 ? -4.864 10.490 0.144 1.00 90.62 89 PRO A C 1
ATOM 707 O O . PRO A 1 89 ? -5.054 11.677 -0.109 1.00 90.62 89 PRO A O 1
ATOM 710 N N . LEU A 1 90 ? -4.078 9.704 -0.598 1.00 91.62 90 LEU A N 1
ATOM 711 C CA . LEU A 1 90 ? -3.566 10.120 -1.905 1.00 91.62 90 LEU A CA 1
ATOM 712 C C . LEU A 1 90 ? -4.724 10.225 -2.900 1.00 91.62 90 LEU A C 1
ATOM 714 O O . LEU A 1 90 ? -5.605 9.360 -2.914 1.00 91.62 90 LEU A O 1
ATOM 718 N N . ASP A 1 91 ? -4.689 11.241 -3.766 1.00 92.81 91 ASP A N 1
ATOM 719 C CA . ASP A 1 91 ? -5.581 11.287 -4.923 1.00 92.81 91 ASP A CA 1
ATOM 720 C C . ASP A 1 91 ? -5.241 10.117 -5.850 1.00 92.81 91 ASP A C 1
ATOM 722 O O . ASP A 1 91 ? -4.160 10.041 -6.446 1.00 92.81 91 ASP A O 1
ATOM 726 N N . ARG A 1 92 ? -6.173 9.167 -5.926 1.00 92.19 92 ARG A N 1
ATOM 727 C CA . ARG A 1 92 ? -5.970 7.930 -6.666 1.00 92.19 92 ARG A CA 1
ATOM 728 C C . ARG A 1 92 ? -5.899 8.164 -8.166 1.00 92.19 92 ARG A C 1
ATOM 730 O O . ARG A 1 92 ? -5.058 7.567 -8.827 1.00 92.19 92 ARG A O 1
ATOM 737 N N . THR A 1 93 ? -6.750 9.029 -8.693 1.00 94.75 93 THR A N 1
ATOM 738 C CA . THR A 1 93 ? -6.786 9.337 -10.122 1.00 94.75 93 THR A CA 1
ATOM 739 C C . THR A 1 93 ? -5.480 10.001 -10.548 1.00 94.75 93 THR A C 1
ATOM 741 O O . THR A 1 93 ? -4.929 9.668 -11.596 1.00 94.75 93 THR A O 1
ATOM 744 N N . LEU A 1 94 ? -4.944 10.894 -9.712 1.00 95.62 94 LEU A N 1
ATOM 745 C CA . LEU A 1 94 ? -3.667 11.559 -9.960 1.00 95.62 94 LEU A CA 1
ATOM 746 C C . LEU A 1 94 ? -2.484 10.587 -9.897 1.00 95.62 94 LEU A C 1
ATOM 748 O O . LEU A 1 94 ? -1.625 10.626 -10.779 1.00 95.62 94 LEU A O 1
ATOM 752 N N . LEU A 1 95 ? -2.452 9.706 -8.892 1.00 96.44 95 LEU A N 1
ATOM 753 C CA . LEU A 1 95 ? -1.411 8.684 -8.775 1.00 96.44 95 LEU A CA 1
ATOM 754 C C . LEU A 1 95 ? -1.464 7.695 -9.948 1.00 96.44 95 LEU A C 1
ATOM 756 O O . LEU A 1 95 ? -0.433 7.433 -10.558 1.00 96.44 95 LEU A O 1
ATOM 760 N N . ASP A 1 96 ? -2.648 7.186 -10.301 1.00 97.25 96 ASP A N 1
ATOM 761 C CA . ASP A 1 96 ? -2.811 6.241 -11.413 1.00 97.25 96 ASP A CA 1
ATOM 762 C C . ASP A 1 96 ? -2.422 6.902 -12.756 1.00 97.25 96 ASP A C 1
ATOM 764 O O . ASP A 1 96 ? -1.731 6.284 -13.565 1.00 97.25 96 ASP A O 1
ATOM 768 N N . ALA A 1 97 ? -2.738 8.187 -12.967 1.00 97.06 97 ALA A N 1
ATOM 769 C CA . ALA A 1 97 ? -2.267 8.943 -14.134 1.00 97.06 97 ALA A CA 1
ATOM 770 C C . ALA A 1 97 ? -0.732 9.028 -14.210 1.00 97.06 97 ALA A C 1
ATOM 772 O O . ALA A 1 97 ? -0.146 8.847 -15.278 1.00 97.06 97 ALA A O 1
ATOM 773 N N . GLU A 1 98 ? -0.070 9.311 -13.087 1.00 97.38 98 GLU A N 1
ATOM 774 C CA . GLU A 1 98 ? 1.389 9.422 -13.032 1.00 97.38 98 GLU A CA 1
ATOM 775 C C . GLU A 1 98 ? 2.078 8.070 -13.248 1.00 97.38 98 GLU A C 1
ATOM 777 O O . GLU A 1 98 ? 3.033 7.990 -14.021 1.00 97.38 98 GLU A O 1
ATOM 782 N N . LEU A 1 99 ? 1.564 6.995 -12.639 1.00 98.00 99 LEU A N 1
ATOM 783 C CA . LEU A 1 99 ? 2.089 5.640 -12.831 1.00 98.00 99 LEU A CA 1
ATOM 784 C C . LEU A 1 99 ? 1.920 5.156 -14.268 1.00 98.00 99 LEU A C 1
ATOM 786 O O . LEU A 1 99 ? 2.841 4.541 -14.801 1.00 98.00 99 LEU A O 1
ATOM 790 N N . ALA A 1 100 ? 0.791 5.458 -14.916 1.00 97.44 100 ALA A N 1
ATOM 791 C CA . ALA A 1 100 ? 0.575 5.099 -16.315 1.00 97.44 100 ALA A CA 1
ATOM 792 C C . ALA A 1 100 ? 1.605 5.773 -17.233 1.00 97.44 100 ALA A C 1
ATOM 794 O O . ALA A 1 100 ? 2.189 5.117 -18.089 1.00 97.44 100 ALA A O 1
ATOM 795 N N . LEU A 1 101 ? 1.896 7.058 -17.005 1.00 97.25 101 LEU A N 1
ATOM 796 C CA . LEU A 1 101 ? 2.909 7.792 -17.770 1.00 97.25 101 LEU A CA 1
ATOM 797 C C . LEU A 1 101 ? 4.331 7.279 -17.502 1.00 97.25 101 LEU A C 1
ATOM 799 O O . LEU A 1 101 ? 5.117 7.146 -18.433 1.00 97.25 101 LEU A O 1
ATOM 803 N N . LEU A 1 102 ? 4.669 6.962 -16.247 1.00 97.25 102 LEU A N 1
ATOM 804 C CA . LEU A 1 102 ? 5.967 6.359 -15.913 1.00 97.25 102 LEU A CA 1
ATOM 805 C C . LEU A 1 102 ? 6.141 4.970 -16.535 1.00 97.25 102 LEU A C 1
ATOM 807 O O . LEU A 1 102 ? 7.256 4.603 -16.905 1.00 97.25 102 LEU A O 1
ATOM 811 N N . THR A 1 103 ? 5.051 4.211 -16.622 1.00 97.62 103 THR A N 1
ATOM 812 C CA . THR A 1 103 ? 5.020 2.884 -17.241 1.00 97.62 103 THR A CA 1
ATOM 813 C C . THR A 1 103 ? 5.188 2.982 -18.754 1.00 97.62 103 THR A C 1
ATOM 815 O O . THR A 1 103 ? 6.002 2.248 -19.306 1.00 97.62 103 THR A O 1
ATOM 818 N N . ASP A 1 104 ? 4.504 3.926 -19.407 1.00 96.94 104 ASP A N 1
ATOM 819 C CA . ASP A 1 104 ? 4.657 4.226 -20.840 1.00 96.94 104 ASP A CA 1
ATOM 820 C C . ASP A 1 104 ? 6.097 4.661 -21.180 1.00 96.94 104 ASP A C 1
ATOM 822 O O . ASP A 1 104 ? 6.724 4.131 -22.096 1.00 96.94 104 ASP A O 1
ATOM 826 N N . ASP A 1 105 ? 6.706 5.511 -20.344 1.00 96.88 105 ASP A N 1
ATOM 827 C CA . ASP A 1 105 ? 8.123 5.898 -20.459 1.00 96.88 105 ASP A CA 1
ATOM 828 C C . ASP A 1 105 ? 9.109 4.711 -20.269 1.00 96.88 105 ASP A C 1
ATOM 830 O O . ASP A 1 105 ? 10.329 4.876 -20.439 1.00 96.88 105 ASP A O 1
ATOM 834 N N . LEU A 1 106 ? 8.615 3.545 -19.838 1.00 97.00 106 LEU A N 1
ATOM 835 C CA . LEU A 1 106 ? 9.340 2.291 -19.602 1.00 97.00 106 LEU A CA 1
ATOM 836 C C . LEU A 1 106 ? 8.757 1.118 -20.421 1.00 97.00 106 LEU A C 1
ATOM 838 O O . LEU A 1 106 ? 9.027 -0.038 -20.085 1.00 97.00 106 LEU A O 1
ATOM 842 N N . ASP A 1 107 ? 8.006 1.390 -21.496 1.00 95.00 107 ASP A N 1
ATOM 843 C CA . ASP A 1 107 ? 7.269 0.384 -22.282 1.00 95.00 107 ASP A CA 1
ATOM 844 C C . ASP A 1 107 ? 8.136 -0.815 -22.713 1.00 95.00 107 ASP A C 1
ATOM 846 O O . ASP A 1 107 ? 7.745 -1.962 -22.525 1.00 95.00 107 ASP A O 1
ATOM 850 N N . GLU A 1 108 ? 9.381 -0.594 -23.150 1.00 93.19 108 GLU A N 1
ATOM 851 C CA . GLU A 1 108 ? 10.309 -1.674 -23.549 1.00 93.19 108 GLU A CA 1
ATOM 852 C C . GLU A 1 108 ? 10.522 -2.751 -22.454 1.00 93.19 108 GLU A C 1
ATOM 854 O O . GLU A 1 108 ? 10.779 -3.927 -22.749 1.00 93.19 108 GLU A O 1
ATOM 859 N N . ILE A 1 109 ? 10.394 -2.350 -21.185 1.00 96.81 109 ILE A N 1
ATOM 860 C CA . ILE A 1 109 ? 10.578 -3.184 -19.990 1.00 96.81 109 ILE A CA 1
ATOM 861 C C . ILE A 1 109 ? 9.231 -3.678 -19.441 1.00 96.81 109 ILE A C 1
ATOM 863 O O . ILE A 1 109 ? 9.135 -4.815 -18.971 1.00 96.81 109 ILE A O 1
ATOM 867 N N . MET A 1 110 ? 8.203 -2.826 -19.480 1.00 96.56 110 MET A N 1
ATOM 868 C CA . MET A 1 110 ? 6.915 -3.056 -18.814 1.00 96.56 110 MET A CA 1
ATOM 869 C C . MET A 1 110 ? 5.827 -3.629 -19.725 1.00 96.56 110 MET A C 1
ATOM 871 O O . MET A 1 110 ? 4.805 -4.088 -19.214 1.00 96.56 110 MET A O 1
ATOM 875 N N . ALA A 1 111 ? 6.033 -3.654 -21.043 1.00 90.88 111 ALA A N 1
ATOM 876 C CA . ALA A 1 111 ? 5.069 -4.185 -21.999 1.00 90.88 111 ALA A CA 1
ATOM 877 C C . ALA A 1 111 ? 4.614 -5.603 -21.621 1.00 90.88 111 ALA A C 1
ATOM 879 O O . ALA A 1 111 ? 5.433 -6.492 -21.370 1.00 90.88 111 ALA A O 1
ATOM 880 N N . PHE A 1 112 ? 3.292 -5.801 -21.605 1.00 87.50 112 PHE A N 1
ATOM 881 C CA . PHE A 1 112 ? 2.614 -7.054 -21.237 1.00 87.50 112 PHE A CA 1
ATOM 882 C C . PHE A 1 112 ? 2.883 -7.550 -19.806 1.00 87.50 112 PHE A C 1
ATOM 884 O O . PHE A 1 112 ? 2.500 -8.669 -19.460 1.00 87.50 112 PHE A O 1
ATOM 891 N N . SER A 1 113 ? 3.522 -6.738 -18.961 1.00 90.62 113 SER A N 1
ATOM 892 C CA . SER A 1 113 ? 3.666 -7.052 -17.547 1.00 90.62 113 SER A CA 1
ATOM 893 C C . SER A 1 113 ? 2.340 -6.841 -16.807 1.00 90.62 113 SER A C 1
ATOM 895 O O . SER A 1 113 ? 1.668 -5.841 -17.061 1.00 90.62 113 SER A O 1
ATOM 897 N N . PRO A 1 114 ? 1.989 -7.692 -15.823 1.00 87.06 114 PRO A N 1
ATOM 898 C CA . PRO A 1 114 ? 0.863 -7.439 -14.924 1.00 87.06 114 PRO A CA 1
ATOM 899 C C . PRO A 1 114 ? 0.944 -6.089 -14.200 1.00 87.06 114 PRO A C 1
ATOM 901 O O . PRO A 1 114 ? -0.076 -5.429 -14.029 1.00 87.06 114 PRO A O 1
ATOM 904 N N . ASP A 1 115 ? 2.149 -5.654 -13.816 1.00 91.81 115 ASP A N 1
ATOM 905 C CA . ASP A 1 115 ? 2.354 -4.337 -13.195 1.00 91.81 115 ASP A CA 1
ATOM 906 C C . ASP A 1 115 ? 2.419 -3.204 -14.235 1.00 91.81 115 ASP A C 1
ATOM 908 O O . ASP A 1 115 ? 2.425 -2.033 -13.871 1.00 91.81 115 ASP A O 1
ATOM 912 N N . GLY A 1 116 ? 2.441 -3.526 -15.533 1.00 86.69 116 GLY A N 1
ATOM 913 C CA . GLY A 1 116 ? 2.360 -2.546 -16.617 1.00 86.69 116 GLY A CA 1
ATOM 914 C C . GLY A 1 116 ? 0.935 -2.038 -16.881 1.00 86.69 116 GLY A C 1
ATOM 915 O O . GLY A 1 116 ? 0.745 -1.032 -17.561 1.00 86.69 116 GLY A O 1
ATOM 916 N N . GLU A 1 117 ? -0.087 -2.707 -16.346 1.00 89.62 117 GLU A N 1
ATOM 917 C CA . GLU A 1 117 ? -1.484 -2.317 -16.536 1.00 89.62 117 GLU A CA 1
ATOM 918 C C . GLU A 1 117 ? -1.964 -1.413 -15.393 1.00 89.62 117 GLU A C 1
ATOM 920 O O . GLU A 1 117 ? -2.393 -1.869 -14.329 1.00 89.62 117 GLU A O 1
ATOM 925 N N . ILE A 1 118 ? -1.927 -0.098 -15.623 1.00 93.94 118 ILE A N 1
ATOM 926 C CA . ILE A 1 118 ? -2.482 0.882 -14.685 1.00 93.94 118 ILE A CA 1
ATOM 927 C C . ILE A 1 118 ? -3.931 1.203 -15.080 1.00 93.94 118 ILE A C 1
ATOM 929 O O . ILE A 1 118 ? -4.164 1.706 -16.182 1.00 93.94 118 ILE A O 1
ATOM 933 N N . PRO A 1 119 ? -4.931 0.938 -14.217 1.00 90.19 119 PRO A N 1
ATOM 934 C CA . PRO A 1 119 ? -6.318 1.224 -14.551 1.00 90.19 119 PRO A CA 1
ATOM 935 C C . PRO A 1 119 ? -6.555 2.734 -14.517 1.00 90.19 119 PRO A C 1
ATOM 937 O O . PRO A 1 119 ? -6.482 3.361 -13.462 1.00 90.19 119 PRO A O 1
ATOM 940 N N . LEU A 1 120 ? -6.860 3.306 -15.677 1.00 93.50 120 LEU A N 1
ATOM 941 C CA . LEU A 1 120 ? -7.214 4.712 -15.818 1.00 93.50 120 LEU A CA 1
ATOM 942 C C . LEU A 1 120 ? -8.734 4.862 -15.910 1.00 93.50 120 LEU A C 1
ATOM 944 O O . LEU A 1 120 ? -9.369 4.301 -16.803 1.00 93.50 120 LEU A O 1
ATOM 948 N N . ASP A 1 121 ? -9.313 5.635 -14.994 1.00 93.38 121 ASP A N 1
ATOM 949 C CA . ASP A 1 121 ? -10.719 6.035 -15.055 1.00 93.38 121 ASP A CA 1
ATOM 950 C C . ASP A 1 121 ? -10.842 7.317 -15.889 1.00 93.38 121 ASP A C 1
ATOM 952 O O . ASP A 1 121 ? -10.485 8.411 -15.450 1.00 93.38 121 ASP A O 1
ATOM 956 N N . GLU A 1 122 ? -11.331 7.166 -17.118 1.00 92.00 122 GLU A N 1
ATOM 957 C CA . GLU A 1 122 ? -11.515 8.255 -18.077 1.00 92.00 122 GLU A CA 1
ATOM 958 C C . GLU A 1 122 ? -12.367 9.405 -17.519 1.00 92.00 122 GLU A C 1
ATOM 960 O O . GLU A 1 122 ? -12.036 10.575 -17.730 1.00 92.00 122 GLU A O 1
ATOM 965 N N . GLU A 1 123 ? -13.455 9.095 -16.813 1.00 90.75 123 GLU A N 1
ATOM 966 C CA . GLU A 1 123 ? -14.359 10.121 -16.297 1.00 90.75 123 GLU A CA 1
ATOM 967 C C . GLU A 1 123 ? -13.706 10.860 -15.132 1.00 90.75 123 GLU A C 1
ATOM 969 O O . GLU A 1 123 ? -13.691 12.094 -15.105 1.00 90.75 123 GLU A O 1
ATOM 974 N N . ALA A 1 124 ? -13.057 10.125 -14.227 1.00 91.12 124 ALA A N 1
ATOM 975 C CA . ALA A 1 124 ? -12.300 10.737 -13.142 1.00 91.12 124 ALA A CA 1
ATOM 976 C C . ALA A 1 124 ? -11.182 11.648 -13.682 1.00 91.12 124 ALA A C 1
ATOM 978 O O . ALA A 1 124 ? -11.034 12.781 -13.217 1.00 91.12 124 ALA A O 1
ATOM 979 N N . LEU A 1 125 ? -10.447 11.217 -14.714 1.00 92.25 125 LEU A N 1
ATOM 980 C CA . LEU A 1 125 ? -9.399 12.023 -15.352 1.00 92.25 125 LEU A CA 1
ATOM 981 C C . LEU A 1 125 ? -9.940 13.334 -15.933 1.00 92.25 125 LEU A C 1
ATOM 983 O O . LEU A 1 125 ? -9.303 14.378 -15.781 1.00 92.25 125 LEU A O 1
ATOM 987 N N . ARG A 1 126 ? -11.125 13.323 -16.554 1.00 88.69 126 ARG A N 1
ATOM 988 C CA . ARG A 1 126 ? -11.756 14.559 -17.054 1.00 88.69 126 ARG A CA 1
ATOM 989 C C . ARG A 1 126 ? -12.070 15.548 -15.938 1.00 88.69 126 ARG A C 1
ATOM 991 O O . ARG A 1 126 ? -11.977 16.753 -16.163 1.00 88.69 126 ARG A O 1
ATOM 998 N N . THR A 1 127 ? -12.411 15.052 -14.751 1.00 88.94 127 THR A N 1
ATOM 999 C CA . THR A 1 127 ? -12.749 15.891 -13.589 1.00 88.94 127 THR A CA 1
ATOM 1000 C C . THR A 1 127 ? -11.538 16.374 -12.786 1.00 88.94 127 THR A C 1
ATOM 1002 O O . THR A 1 127 ? -11.651 17.364 -12.066 1.00 88.94 127 THR A O 1
ATOM 1005 N N . LEU A 1 128 ? -10.370 15.735 -12.926 1.00 85.88 128 LEU A N 1
ATOM 1006 C CA . LEU A 1 128 ? -9.180 16.004 -12.107 1.00 85.88 128 LEU A CA 1
ATOM 1007 C C . LEU A 1 128 ? -8.509 17.367 -12.400 1.00 85.88 128 LEU A C 1
ATOM 1009 O O . LEU A 1 128 ? -7.683 17.820 -11.618 1.00 85.88 128 LEU A O 1
ATOM 1013 N N . HIS A 1 129 ? -8.852 18.045 -13.505 1.00 78.38 129 HIS A N 1
ATOM 1014 C CA . HIS A 1 129 ? -8.349 19.384 -13.882 1.00 78.38 129 HIS A CA 1
ATOM 1015 C C . HIS A 1 129 ? -6.827 19.599 -13.672 1.00 78.38 129 HIS A C 1
ATOM 1017 O O . HIS A 1 129 ? -6.384 20.696 -13.331 1.00 78.38 129 HIS A O 1
ATOM 1023 N N . HIS A 1 130 ? -6.010 18.566 -13.908 1.00 87.31 130 HIS A N 1
ATOM 1024 C CA . HIS A 1 130 ? -4.561 18.579 -13.678 1.00 87.31 130 HIS A CA 1
ATOM 1025 C C . HIS A 1 130 ? -3.786 18.290 -14.981 1.00 87.31 130 HIS A C 1
ATOM 1027 O O . HIS A 1 130 ? -4.249 17.479 -15.787 1.00 87.31 130 HIS A O 1
ATOM 1033 N N . PRO A 1 131 ? -2.585 18.870 -15.214 1.00 89.06 131 PRO A N 1
ATOM 1034 C CA . PRO A 1 131 ? -1.800 18.605 -16.427 1.00 89.06 131 PRO A CA 1
ATOM 1035 C C . PRO A 1 131 ? -1.480 17.123 -16.665 1.00 89.06 131 PRO A C 1
ATOM 1037 O O . PRO A 1 131 ? -1.434 16.682 -17.812 1.00 89.06 131 PRO A O 1
ATOM 1040 N N . LEU A 1 132 ? -1.292 16.337 -15.597 1.00 91.50 132 LEU A N 1
ATOM 1041 C CA . LEU A 1 132 ? -1.105 14.886 -15.732 1.00 91.50 132 LEU A CA 1
ATOM 1042 C C . LEU A 1 132 ? -2.358 14.177 -16.248 1.00 91.50 132 LEU A C 1
ATOM 1044 O O . LEU A 1 132 ? -2.227 13.220 -17.001 1.00 91.50 132 LEU A O 1
ATOM 1048 N N . ALA A 1 133 ? -3.553 14.660 -15.903 1.00 90.88 133 ALA A N 1
ATOM 1049 C CA . ALA A 1 133 ? -4.790 14.057 -16.380 1.00 90.88 133 ALA A CA 1
ATOM 1050 C C . ALA A 1 133 ? -4.942 14.219 -17.898 1.00 90.88 133 ALA A C 1
ATOM 1052 O O . ALA A 1 133 ? -5.316 13.276 -18.587 1.00 90.88 133 ALA A O 1
ATOM 1053 N N . ALA A 1 134 ? -4.568 15.386 -18.436 1.00 89.12 134 ALA A N 1
ATOM 1054 C CA . ALA A 1 134 ? -4.538 15.615 -19.879 1.00 89.12 134 ALA A CA 1
ATOM 1055 C C . ALA A 1 134 ? -3.562 14.662 -20.589 1.00 89.12 134 ALA A C 1
ATOM 1057 O O . ALA A 1 134 ? -3.941 14.025 -21.566 1.00 89.12 134 ALA A O 1
ATOM 1058 N N . ARG A 1 135 ? -2.342 14.498 -20.057 1.00 93.62 135 ARG A N 1
ATOM 1059 C CA . ARG A 1 135 ? -1.352 13.555 -20.608 1.00 93.62 135 ARG A CA 1
ATOM 1060 C C . ARG A 1 135 ? -1.816 12.096 -20.532 1.00 93.62 135 ARG A C 1
ATOM 1062 O O . ARG A 1 135 ? -1.586 11.337 -21.465 1.00 93.62 135 ARG A O 1
ATOM 1069 N N . ALA A 1 136 ? -2.481 11.701 -19.448 1.00 94.12 136 ALA A N 1
ATOM 1070 C CA . ALA A 1 136 ? -3.034 10.355 -19.312 1.00 94.12 136 ALA A CA 1
ATOM 1071 C C . ALA A 1 136 ? -4.212 10.106 -20.275 1.00 94.12 136 ALA A C 1
ATOM 1073 O O . ALA A 1 136 ? -4.325 9.023 -20.839 1.00 94.12 136 ALA A O 1
ATOM 1074 N N . LEU A 1 137 ? -5.062 11.107 -20.531 1.00 93.62 137 LEU A N 1
ATOM 1075 C CA . LEU A 1 137 ? -6.099 11.016 -21.569 1.00 93.62 137 LEU A CA 1
ATOM 1076 C C . LEU A 1 137 ? -5.489 10.899 -22.974 1.00 93.62 137 LEU A C 1
ATOM 1078 O O . LEU A 1 137 ? -5.972 10.106 -23.780 1.00 93.62 137 LEU A O 1
ATOM 1082 N N . GLU A 1 138 ? -4.408 11.632 -23.258 1.00 92.75 138 GLU A N 1
ATOM 1083 C CA . GLU A 1 138 ? -3.663 11.505 -24.518 1.00 92.75 138 GLU A CA 1
ATOM 1084 C C . GLU A 1 138 ? -3.093 10.092 -24.706 1.00 92.75 138 GLU A C 1
ATOM 1086 O O . GLU A 1 138 ? -3.207 9.544 -25.803 1.00 92.75 138 GLU A O 1
ATOM 1091 N N . LEU A 1 139 ? -2.562 9.477 -23.641 1.00 93.00 139 LEU A N 1
ATOM 1092 C CA . LEU A 1 139 ? -2.099 8.083 -23.643 1.00 93.00 139 LEU A CA 1
ATOM 1093 C C . LEU A 1 139 ? -3.226 7.101 -24.018 1.00 93.00 139 LEU A C 1
ATOM 1095 O O . LEU A 1 139 ? -2.999 6.144 -24.753 1.00 93.00 139 LEU A O 1
ATOM 1099 N N . LEU A 1 140 ? -4.463 7.376 -23.589 1.00 91.88 140 LEU A N 1
ATOM 1100 C CA . LEU A 1 140 ? -5.659 6.609 -23.968 1.00 91.88 140 LEU A CA 1
ATOM 1101 C C . LEU A 1 140 ? -6.174 6.918 -25.390 1.00 91.88 140 LEU A C 1
ATOM 1103 O O . LEU A 1 140 ? -7.162 6.329 -25.831 1.00 91.88 140 LEU A O 1
ATOM 1107 N N . GLY A 1 141 ? -5.554 7.853 -26.117 1.00 91.19 141 GLY A N 1
ATOM 1108 C CA . GLY A 1 141 ? -6.023 8.312 -27.429 1.00 91.19 141 GLY A CA 1
ATOM 1109 C C . GLY A 1 141 ? -7.262 9.215 -27.364 1.00 91.19 141 GLY A C 1
ATOM 1110 O O . GLY A 1 141 ? -7.987 9.348 -28.354 1.00 91.19 141 GLY A O 1
ATOM 1111 N N . ILE A 1 142 ? -7.524 9.834 -26.212 1.00 86.69 142 ILE A N 1
ATOM 1112 C CA . ILE A 1 142 ? -8.694 10.674 -25.950 1.00 86.69 142 ILE A CA 1
ATOM 1113 C C . ILE A 1 142 ? -8.274 12.144 -25.981 1.00 86.69 142 ILE A C 1
ATOM 1115 O O . ILE A 1 142 ? -7.316 12.554 -25.332 1.00 86.69 142 ILE A O 1
ATOM 1119 N N . ALA A 1 143 ? -9.020 12.973 -26.716 1.00 76.94 143 ALA A N 1
ATOM 1120 C CA . ALA A 1 143 ? -8.768 14.409 -26.740 1.00 76.94 143 ALA A CA 1
ATOM 1121 C C . ALA A 1 143 ? -8.998 15.025 -25.349 1.00 76.94 143 ALA A C 1
ATOM 1123 O O . ALA A 1 143 ? -10.087 14.898 -24.781 1.00 76.94 143 ALA A O 1
ATOM 1124 N N . ALA A 1 144 ? -7.983 15.715 -24.823 1.00 65.25 144 ALA A N 1
ATOM 1125 C CA . ALA A 1 144 ? -8.078 16.392 -23.538 1.00 65.25 144 ALA A CA 1
ATOM 1126 C C . ALA A 1 144 ? -9.178 17.477 -23.573 1.00 65.25 144 ALA A C 1
ATOM 1128 O O . ALA A 1 144 ? -9.254 18.251 -24.537 1.00 65.25 144 ALA A O 1
ATOM 1129 N N . PRO A 1 145 ? -10.044 17.559 -22.547 1.00 64.00 145 PRO A N 1
ATOM 1130 C CA . PRO A 1 145 ? -11.032 18.625 -22.456 1.00 64.00 145 PRO A CA 1
ATOM 1131 C C . PRO A 1 145 ? -10.345 19.992 -22.305 1.00 64.00 145 PRO A C 1
ATOM 1133 O O . PRO A 1 145 ? -9.278 20.112 -21.702 1.00 64.00 145 PRO A O 1
ATOM 1136 N N . ALA A 1 146 ? -10.961 21.042 -22.858 1.00 61.31 146 ALA A N 1
ATOM 1137 C CA . ALA A 1 146 ? -10.478 22.408 -22.674 1.00 61.31 146 ALA A CA 1
ATOM 1138 C C . ALA A 1 146 ? -10.528 22.790 -21.180 1.00 61.31 146 ALA A C 1
ATOM 1140 O O . ALA A 1 146 ? -11.495 22.432 -20.507 1.00 61.31 146 ALA A O 1
ATOM 1141 N N . PRO A 1 147 ? -9.535 23.530 -20.653 1.00 53.88 147 PRO A N 1
ATOM 1142 C CA . PRO A 1 147 ? -9.504 23.887 -19.241 1.00 53.88 147 PRO A CA 1
ATOM 1143 C C . PRO A 1 147 ? -10.689 24.797 -18.892 1.00 53.88 147 PRO A C 1
ATOM 1145 O O . PRO A 1 147 ? -10.777 25.932 -19.362 1.00 53.88 147 PRO A O 1
ATOM 1148 N N . THR A 1 148 ? -11.594 24.307 -18.048 1.00 52.91 148 THR A N 1
ATOM 1149 C CA . THR A 1 148 ? -12.646 25.101 -17.399 1.00 52.91 148 THR A CA 1
ATOM 1150 C C . THR A 1 148 ? -12.236 25.436 -15.970 1.00 52.91 148 THR A C 1
ATOM 1152 O O . THR A 1 148 ? -11.673 24.604 -15.265 1.00 52.91 148 THR A O 1
ATOM 1155 N N . ALA A 1 149 ? -12.476 26.681 -15.550 1.00 47.94 149 ALA A N 1
ATOM 1156 C CA . ALA A 1 149 ? -12.115 27.145 -14.215 1.00 47.94 149 ALA A CA 1
ATOM 1157 C C . ALA A 1 149 ? -12.985 26.465 -13.134 1.00 47.94 149 ALA A C 1
ATOM 1159 O O . ALA A 1 149 ? -14.197 26.353 -13.332 1.00 47.94 149 ALA A O 1
ATOM 1160 N N . PRO A 1 150 ? -12.403 26.059 -11.993 1.00 46.78 150 PRO A N 1
ATOM 1161 C CA . PRO A 1 150 ? -13.137 25.393 -10.922 1.00 46.78 150 PRO A CA 1
ATOM 1162 C C . PRO A 1 150 ? -14.085 26.353 -10.184 1.00 46.78 150 PRO A C 1
ATOM 1164 O O . PRO A 1 150 ? -13.772 27.530 -9.979 1.00 46.78 150 PRO A O 1
ATOM 1167 N N . THR A 1 151 ? -15.235 25.840 -9.738 1.00 48.94 151 THR A N 1
ATOM 1168 C CA . THR A 1 151 ? -16.177 26.537 -8.846 1.00 48.94 151 THR A CA 1
ATOM 1169 C C . THR A 1 151 ? -16.065 26.016 -7.414 1.00 48.94 151 THR A C 1
ATOM 1171 O O . THR A 1 151 ? -15.835 24.838 -7.177 1.00 48.94 151 THR A O 1
ATOM 1174 N N . ARG A 1 152 ? -16.223 26.918 -6.440 1.00 43.38 152 ARG A N 1
ATOM 1175 C CA . ARG A 1 152 ? -15.895 26.751 -5.008 1.00 43.38 152 ARG A CA 1
ATOM 1176 C C . ARG A 1 152 ? -16.889 25.891 -4.197 1.00 43.38 152 ARG A C 1
ATOM 1178 O O . ARG A 1 152 ? -16.909 26.005 -2.976 1.00 43.38 152 ARG A O 1
ATOM 1185 N N . GLU A 1 153 ? -17.757 25.105 -4.824 1.00 37.91 153 GLU A N 1
ATOM 1186 C CA . GLU A 1 153 ? -18.958 24.581 -4.146 1.00 37.91 153 GLU A CA 1
ATOM 1187 C C . GLU A 1 153 ? -18.860 23.138 -3.612 1.00 37.91 153 GLU A C 1
ATOM 1189 O O . GLU A 1 153 ? -19.741 22.728 -2.864 1.00 37.91 153 GLU A O 1
ATOM 1194 N N . ASP A 1 154 ? -17.762 22.409 -3.839 1.00 43.66 154 ASP A N 1
ATOM 1195 C CA . ASP A 1 154 ? -17.738 20.951 -3.609 1.00 43.66 154 ASP A CA 1
ATOM 1196 C C . ASP A 1 154 ? -16.917 20.468 -2.397 1.00 43.66 154 ASP A C 1
ATOM 1198 O O . ASP A 1 154 ? -16.222 19.456 -2.460 1.00 43.66 154 ASP A O 1
ATOM 1202 N N . TYR A 1 155 ? -17.029 21.137 -1.246 1.00 38.16 155 TYR A N 1
ATOM 1203 C CA . TYR A 1 155 ? -16.483 20.601 0.011 1.00 38.16 155 TYR A CA 1
ATOM 1204 C C . TYR A 1 155 ? -17.582 20.380 1.055 1.00 38.16 155 TYR A C 1
ATOM 1206 O O . TYR A 1 155 ? -18.015 21.315 1.728 1.00 38.16 155 TYR A O 1
ATOM 1214 N N . ALA A 1 156 ? -17.986 19.121 1.245 1.00 42.28 156 ALA A N 1
ATOM 1215 C CA . ALA A 1 156 ? -18.770 18.676 2.396 1.00 42.28 156 ALA A CA 1
ATOM 1216 C C . ALA A 1 156 ? -18.047 17.511 3.093 1.00 42.28 156 ALA A C 1
ATOM 1218 O O . ALA A 1 156 ? -18.029 16.384 2.603 1.00 42.28 156 ALA A O 1
ATOM 1219 N N . LEU A 1 157 ? -17.433 17.799 4.245 1.00 48.78 157 LEU A N 1
ATOM 1220 C CA . LEU A 1 157 ? -16.865 16.793 5.143 1.00 48.78 157 LEU A CA 1
ATOM 1221 C C . LEU A 1 157 ? -17.990 16.037 5.867 1.00 48.78 157 LEU A C 1
ATOM 1223 O O . LEU A 1 157 ? -18.841 16.653 6.508 1.00 48.78 157 LEU A O 1
ATOM 1227 N N . VAL A 1 158 ? -17.935 14.705 5.842 1.00 36.28 158 VAL A N 1
ATOM 1228 C CA . VAL A 1 158 ? -18.692 13.837 6.753 1.00 36.28 158 VAL A CA 1
ATOM 1229 C C . VAL A 1 158 ? -17.785 13.499 7.934 1.00 36.28 158 VAL A C 1
ATOM 1231 O O . VAL A 1 158 ? -16.796 12.788 7.775 1.00 36.28 158 VAL A O 1
ATOM 1234 N N . ALA A 1 159 ? -18.107 14.014 9.120 1.00 40.38 159 ALA A N 1
ATOM 1235 C CA . ALA A 1 159 ? -17.530 13.530 10.370 1.00 40.38 159 ALA A CA 1
ATOM 1236 C C . ALA A 1 159 ? -18.317 12.287 10.814 1.00 40.38 159 ALA A C 1
ATOM 1238 O O . ALA A 1 159 ? -19.528 12.364 11.012 1.00 40.38 159 ALA A O 1
ATOM 1239 N N . GLY A 1 160 ? -17.642 11.141 10.916 1.00 43.88 160 GLY A N 1
ATOM 1240 C CA . GLY A 1 160 ? -18.214 9.931 11.506 1.00 43.88 160 GLY A CA 1
ATOM 1241 C C . GLY A 1 160 ? -18.294 10.044 13.030 1.00 43.88 160 GLY A C 1
ATOM 1242 O O . GLY A 1 160 ? -17.413 10.633 13.657 1.00 43.88 160 GLY A O 1
ATOM 1243 N N . ASP A 1 161 ? -19.351 9.487 13.618 1.00 45.94 161 ASP A N 1
ATOM 1244 C CA . ASP A 1 161 ? -19.556 9.463 15.068 1.00 45.94 161 ASP A CA 1
ATOM 1245 C C . ASP A 1 161 ? -18.592 8.473 15.745 1.00 45.94 161 ASP A C 1
ATOM 1247 O O . ASP A 1 161 ? -18.431 7.333 15.305 1.00 45.94 161 ASP A O 1
ATOM 1251 N N . ARG A 1 162 ? -17.960 8.896 16.847 1.00 54.59 162 ARG A N 1
ATOM 1252 C CA . ARG A 1 162 ? -17.195 8.004 17.735 1.00 54.59 162 ARG A CA 1
ATOM 1253 C C . ARG A 1 162 ? -18.151 7.268 18.669 1.00 54.59 162 ARG A C 1
ATOM 1255 O O . ARG A 1 162 ? -19.084 7.874 19.193 1.00 54.59 162 ARG A O 1
ATOM 1262 N N . LEU A 1 163 ? -17.843 6.007 18.989 1.00 54.56 163 LEU A N 1
ATOM 1263 C CA . LEU A 1 163 ? -18.455 5.342 20.140 1.00 54.56 163 LEU A CA 1
ATOM 1264 C C . LEU A 1 163 ? -18.234 6.204 21.390 1.00 54.56 163 LEU A C 1
ATOM 1266 O O . LEU A 1 163 ? -17.099 6.464 21.800 1.00 54.56 163 LEU A O 1
ATOM 1270 N N . THR A 1 164 ? -19.331 6.664 21.981 1.00 49.06 164 THR A N 1
ATOM 1271 C CA . THR A 1 164 ? -19.341 7.313 23.289 1.00 49.06 164 THR A CA 1
ATOM 1272 C C . THR A 1 164 ? -19.707 6.261 24.337 1.00 49.06 164 THR A C 1
ATOM 1274 O O . THR A 1 164 ? -20.658 5.510 24.122 1.00 49.06 164 THR A O 1
ATOM 1277 N N . PRO A 1 165 ? -18.969 6.157 25.458 1.00 51.03 165 PRO A N 1
ATOM 1278 C CA . PRO A 1 165 ? -19.306 5.203 26.509 1.00 51.03 165 PRO A CA 1
ATOM 1279 C C . PRO A 1 165 ? -20.717 5.459 27.057 1.00 51.03 165 PRO A C 1
ATOM 1281 O O . PRO A 1 165 ? -21.050 6.595 27.408 1.00 51.03 165 PRO A O 1
ATOM 1284 N N . GLY A 1 166 ? -21.538 4.411 27.160 1.00 53.50 166 GLY A N 1
ATOM 1285 C CA . GLY A 1 166 ? -22.804 4.461 27.890 1.00 53.50 166 GLY A CA 1
ATOM 1286 C C . GLY A 1 166 ? -22.582 4.609 29.402 1.00 53.50 166 GLY A C 1
ATOM 1287 O O . GLY A 1 166 ? -21.500 4.336 29.919 1.00 53.50 166 GLY A O 1
ATOM 1288 N N . ALA A 1 167 ? -23.619 5.003 30.148 1.00 52.00 167 ALA A N 1
ATOM 1289 C CA . ALA A 1 167 ? -23.542 5.191 31.606 1.00 52.00 167 ALA A CA 1
ATOM 1290 C C . ALA A 1 167 ? -23.214 3.901 32.402 1.00 52.00 167 ALA A C 1
ATOM 1292 O O . ALA A 1 167 ? -22.923 3.975 33.594 1.00 52.00 167 ALA A O 1
ATOM 1293 N N . THR A 1 168 ? -23.270 2.737 31.749 1.00 56.59 168 THR A N 1
ATOM 1294 C CA . THR A 1 168 ? -22.996 1.389 32.280 1.00 56.59 168 THR A CA 1
ATOM 1295 C C . THR A 1 168 ? -21.672 0.793 31.788 1.00 56.59 168 THR A C 1
ATOM 1297 O O . THR A 1 168 ? -21.366 -0.355 32.110 1.00 56.59 168 THR A O 1
ATOM 1300 N N . ALA A 1 169 ? -20.883 1.541 31.010 1.00 60.56 169 ALA A N 1
ATOM 1301 C CA . ALA A 1 169 ? -19.578 1.092 30.539 1.00 60.56 169 ALA A CA 1
ATOM 1302 C C . ALA A 1 169 ? -18.607 0.920 31.717 1.00 60.56 169 ALA A C 1
ATOM 1304 O O . ALA A 1 169 ? -18.414 1.837 32.517 1.00 60.56 169 ALA A O 1
ATOM 1305 N N . VAL A 1 170 ? -17.990 -0.258 31.812 1.00 73.31 170 VAL A N 1
ATOM 1306 C CA . VAL A 1 170 ? -17.031 -0.584 32.881 1.00 73.31 170 VAL A CA 1
ATOM 1307 C C . VAL A 1 170 ? -15.615 -0.240 32.464 1.00 73.31 170 VAL A C 1
ATOM 1309 O O . VAL A 1 170 ? -14.843 0.305 33.251 1.00 73.31 170 VAL A O 1
ATOM 1312 N N . LEU A 1 171 ? -15.277 -0.549 31.215 1.00 88.12 171 LEU A N 1
ATOM 1313 C CA . LEU A 1 171 ? -13.943 -0.362 30.676 1.00 88.12 171 LEU A CA 1
ATOM 1314 C C . LEU A 1 171 ? -14.048 0.007 29.200 1.00 88.12 171 LEU A C 1
ATOM 1316 O O . LEU A 1 171 ? -14.851 -0.556 28.466 1.00 88.12 171 LEU A O 1
ATOM 1320 N N . SER A 1 172 ? -13.222 0.938 28.747 1.00 89.44 172 SER A N 1
ATOM 1321 C CA . SER A 1 172 ? -13.120 1.293 27.334 1.00 89.44 172 SER A CA 1
ATOM 1322 C C . SER A 1 172 ? -11.667 1.521 26.971 1.00 89.44 172 SER A C 1
ATOM 1324 O O . SER A 1 172 ? -10.895 2.006 27.802 1.00 89.44 172 SER A O 1
ATOM 1326 N N . GLY A 1 173 ? -11.311 1.240 25.728 1.00 90.00 173 GLY A N 1
ATOM 1327 C CA . GLY A 1 173 ? -9.954 1.425 25.248 1.00 90.00 173 GLY A CA 1
ATOM 1328 C C . GLY A 1 173 ? -9.876 1.498 23.737 1.00 90.00 173 GLY A C 1
ATOM 1329 O O . GLY A 1 173 ? -10.882 1.512 23.024 1.00 90.00 173 GLY A O 1
ATOM 1330 N N . THR A 1 174 ? -8.639 1.563 23.266 1.00 91.94 174 THR A N 1
ATOM 1331 C CA . THR A 1 174 ? -8.313 1.448 21.849 1.00 91.94 174 THR A CA 1
ATOM 1332 C C . THR A 1 174 ? -7.247 0.389 21.665 1.00 91.94 174 THR A C 1
ATOM 1334 O O . THR A 1 174 ? -6.394 0.229 22.540 1.00 91.94 174 THR A O 1
ATOM 1337 N N . SER A 1 175 ? -7.270 -0.275 20.522 1.00 87.94 175 SER A N 1
ATOM 1338 C CA . SER A 1 175 ? -6.271 -1.257 20.126 1.00 87.94 175 SER A CA 1
ATOM 1339 C C . SER A 1 175 ? -5.734 -0.912 18.736 1.00 87.94 175 SER A C 1
ATOM 1341 O O . SER A 1 175 ? -6.492 -0.427 17.886 1.00 87.94 175 SER A O 1
ATOM 1343 N N . PRO A 1 176 ? -4.444 -1.172 18.478 1.00 86.38 176 PRO A N 1
ATOM 1344 C CA . PRO A 1 176 ? -3.942 -1.160 17.119 1.00 86.38 176 PRO A CA 1
ATOM 1345 C C . PRO A 1 176 ? -4.508 -2.355 16.352 1.00 86.38 176 PRO A C 1
ATOM 1347 O O . PRO A 1 176 ? -4.945 -3.345 16.940 1.00 86.38 176 PRO A O 1
ATOM 1350 N N . HIS A 1 177 ? -4.454 -2.289 15.028 1.00 90.06 177 HIS A N 1
ATOM 1351 C CA . HIS A 1 177 ? -4.724 -3.441 14.177 1.00 90.06 177 HIS A CA 1
ATOM 1352 C C . HIS A 1 177 ? -3.498 -3.735 13.317 1.00 90.06 177 HIS A C 1
ATOM 1354 O O . HIS A 1 177 ? -2.716 -2.835 13.013 1.00 90.06 177 HIS A O 1
ATOM 1360 N N . ALA A 1 178 ? -3.324 -5.003 12.947 1.00 89.06 178 ALA A N 1
ATOM 1361 C CA . ALA A 1 178 ? -2.316 -5.363 11.966 1.00 89.06 178 ALA A CA 1
ATOM 1362 C C . ALA A 1 178 ? -2.791 -4.893 10.586 1.00 89.06 178 ALA A C 1
ATOM 1364 O O . ALA A 1 178 ? -3.868 -5.293 10.136 1.00 89.06 178 ALA A O 1
ATOM 1365 N N . TRP A 1 179 ? -2.007 -4.056 9.912 1.00 89.44 179 TRP A N 1
ATOM 1366 C CA . TRP A 1 179 ? -2.368 -3.510 8.604 1.00 89.44 179 TRP A CA 1
ATOM 1367 C C . TRP A 1 179 ? -2.502 -4.621 7.560 1.00 89.44 179 TRP A C 1
ATOM 1369 O O . TRP A 1 179 ? -3.428 -4.600 6.756 1.00 89.44 179 TRP A O 1
ATOM 1379 N N . ALA A 1 180 ? -1.646 -5.646 7.621 1.00 87.62 180 ALA A N 1
ATOM 1380 C CA . ALA A 1 180 ? -1.741 -6.831 6.764 1.00 87.62 180 ALA A CA 1
ATOM 1381 C C . ALA A 1 180 ? -2.935 -7.759 7.079 1.00 87.62 180 ALA A C 1
ATOM 1383 O O . ALA A 1 180 ? -3.242 -8.654 6.289 1.00 87.62 180 ALA A O 1
ATOM 1384 N N . ALA A 1 181 ? -3.611 -7.584 8.221 1.00 89.50 181 ALA A N 1
ATOM 1385 C CA . ALA A 1 181 ? -4.735 -8.440 8.604 1.00 89.50 181 ALA A CA 1
ATOM 1386 C C . ALA A 1 181 ? -6.044 -8.087 7.886 1.00 89.50 181 ALA A C 1
ATOM 1388 O O . ALA A 1 181 ? -6.985 -8.889 7.880 1.00 89.50 181 ALA A O 1
ATOM 1389 N N . VAL A 1 182 ? -6.113 -6.907 7.271 1.00 91.12 182 VAL A N 1
ATOM 1390 C CA . VAL A 1 182 ? -7.281 -6.405 6.545 1.00 91.12 182 VAL A CA 1
ATOM 1391 C C . VAL A 1 182 ? -6.872 -5.929 5.152 1.00 91.12 182 VAL A C 1
ATOM 1393 O O . VAL A 1 182 ? -5.730 -5.524 4.951 1.00 91.12 182 VAL A O 1
ATOM 1396 N N . PRO A 1 183 ? -7.776 -5.957 4.157 1.00 87.38 183 PRO A N 1
ATOM 1397 C CA . PRO A 1 183 ? -7.487 -5.326 2.876 1.00 87.38 183 PRO A CA 1
ATOM 1398 C C . PRO A 1 183 ? -7.151 -3.840 3.067 1.00 87.38 183 PRO A C 1
ATOM 1400 O O . PRO A 1 183 ? -7.769 -3.161 3.891 1.00 87.38 183 PRO A O 1
ATOM 1403 N N . ALA A 1 184 ? -6.204 -3.326 2.284 1.00 85.75 184 ALA A N 1
ATOM 1404 C CA . ALA A 1 184 ? -5.829 -1.918 2.330 1.00 85.75 184 ALA A CA 1
ATOM 1405 C C . ALA A 1 184 ? -7.004 -0.994 1.954 1.00 85.75 184 ALA A C 1
ATOM 1407 O O . ALA A 1 184 ? -7.922 -1.387 1.227 1.00 85.75 184 ALA A O 1
ATOM 1408 N N . GLY A 1 185 ? -6.987 0.242 2.463 1.00 85.31 185 GLY A N 1
ATOM 1409 C CA . GLY A 1 185 ? -8.030 1.237 2.186 1.00 85.31 185 GLY A CA 1
ATOM 1410 C C . GLY A 1 185 ? -9.377 0.961 2.869 1.00 85.31 185 GLY A C 1
ATOM 1411 O O . GLY A 1 185 ? -10.396 1.510 2.455 1.00 85.31 185 GLY A O 1
ATOM 1412 N N . ARG A 1 186 ? -9.416 0.090 3.889 1.00 89.06 186 ARG A N 1
ATOM 1413 C CA . ARG A 1 186 ? -10.649 -0.255 4.622 1.00 89.06 186 ARG A CA 1
ATOM 1414 C C . ARG A 1 186 ? -10.752 0.434 5.979 1.00 89.06 186 ARG A C 1
ATOM 1416 O O . ARG A 1 186 ? -11.752 1.087 6.263 1.00 89.06 186 ARG A O 1
ATOM 1423 N N . ILE A 1 187 ? -9.723 0.269 6.800 1.00 91.44 187 ILE A N 1
ATOM 1424 C CA . ILE A 1 187 ? -9.646 0.790 8.165 1.00 91.44 187 ILE A CA 1
ATOM 1425 C C . ILE A 1 187 ? -8.543 1.845 8.205 1.00 91.44 187 ILE A C 1
ATOM 1427 O O . ILE A 1 187 ? -7.546 1.735 7.493 1.00 91.44 187 ILE A O 1
ATOM 1431 N N . ASP A 1 188 ? -8.760 2.879 9.006 1.00 91.75 188 ASP A N 1
ATOM 1432 C CA . ASP A 1 188 ? -7.790 3.926 9.307 1.00 91.75 188 ASP A CA 1
ATOM 1433 C C . ASP A 1 188 ? -6.474 3.332 9.826 1.00 91.75 188 ASP A C 1
ATOM 1435 O O . ASP A 1 188 ? -6.483 2.448 10.679 1.00 91.75 188 ASP A O 1
ATOM 1439 N N . ALA A 1 189 ? -5.338 3.808 9.316 1.00 91.69 189 ALA A N 1
ATOM 1440 C CA . ALA A 1 189 ? -4.027 3.245 9.624 1.00 91.69 189 ALA A CA 1
ATOM 1441 C C . ALA A 1 189 ? -3.510 3.570 11.042 1.00 91.69 189 ALA A C 1
ATOM 1443 O O . ALA A 1 189 ? -2.439 3.088 11.419 1.00 91.69 189 ALA A O 1
ATOM 1444 N N . SER A 1 190 ? -4.228 4.359 11.842 1.00 90.19 190 SER A N 1
ATOM 1445 C CA . SER A 1 190 ? -3.814 4.711 13.201 1.00 90.19 190 SER A CA 1
ATOM 1446 C C . SER A 1 190 ? -3.670 3.500 14.127 1.00 90.19 190 SER A C 1
ATOM 1448 O O . SER A 1 190 ? -4.417 2.520 14.059 1.00 90.19 190 SER A O 1
ATOM 1450 N N . GLU A 1 191 ? -2.758 3.614 15.098 1.00 87.94 191 GLU A N 1
ATOM 1451 C CA . GLU A 1 191 ? -2.645 2.669 16.223 1.00 87.94 191 GLU A CA 1
ATOM 1452 C C . GLU A 1 191 ? -3.871 2.726 17.161 1.00 87.94 191 GLU A C 1
ATOM 1454 O O . GLU A 1 191 ? -3.996 1.913 18.074 1.00 87.94 191 GLU A O 1
ATOM 1459 N N . HIS A 1 192 ? -4.783 3.677 16.939 1.00 88.50 192 HIS A N 1
ATOM 1460 C CA . HIS A 1 192 ? -6.010 3.872 17.713 1.00 88.50 192 HIS A CA 1
ATOM 1461 C C . HIS A 1 192 ? -7.286 3.619 16.900 1.00 88.50 192 HIS A C 1
ATOM 1463 O O . HIS A 1 192 ? -8.376 3.997 17.334 1.00 88.50 192 HIS A O 1
ATOM 1469 N N . ALA A 1 193 ? -7.166 2.996 15.725 1.00 90.25 193 ALA A N 1
ATOM 1470 C CA . ALA A 1 193 ? -8.281 2.807 14.802 1.00 90.25 193 ALA A CA 1
ATOM 1471 C C . ALA A 1 193 ? -9.363 1.846 15.314 1.00 90.25 193 ALA A C 1
ATOM 1473 O O . ALA A 1 193 ? -10.497 1.917 14.847 1.00 90.25 193 ALA A O 1
ATOM 1474 N N . VAL A 1 194 ? -9.050 0.959 16.263 1.00 93.12 194 VAL A N 1
ATOM 1475 C CA . VAL A 1 194 ? -10.032 0.057 16.877 1.00 93.12 194 VAL A CA 1
ATOM 1476 C C . VAL A 1 194 ? -10.399 0.603 18.247 1.00 93.12 194 VAL A C 1
ATOM 1478 O O . VAL A 1 194 ? -9.562 0.622 19.144 1.00 93.12 194 VAL A O 1
ATOM 1481 N N . ALA A 1 195 ? -11.644 1.023 18.425 1.00 93.50 195 ALA A N 1
ATOM 1482 C CA . ALA A 1 195 ? -12.204 1.384 19.720 1.00 93.50 195 ALA A CA 1
ATOM 1483 C C . ALA A 1 195 ? -13.035 0.223 20.265 1.00 93.50 195 ALA A C 1
ATOM 1485 O O . ALA A 1 195 ? -13.727 -0.470 19.518 1.00 93.50 195 ALA A O 1
ATOM 1486 N N . TRP A 1 196 ? -13.002 0.022 21.576 1.00 94.88 196 TRP A N 1
ATOM 1487 C CA . TRP A 1 196 ? -13.823 -0.991 22.223 1.00 94.88 196 TRP A CA 1
ATOM 1488 C C . TRP A 1 196 ? -14.342 -0.518 23.576 1.00 94.88 196 TRP A C 1
ATOM 1490 O O . TRP A 1 196 ? -13.726 0.306 24.258 1.00 94.88 196 TRP A O 1
ATOM 1500 N N . VAL A 1 197 ? -15.497 -1.052 23.957 1.00 93.56 197 VAL A N 1
ATOM 1501 C CA . VAL A 1 197 ? -16.176 -0.793 25.226 1.00 93.56 197 VAL A CA 1
ATOM 1502 C C . VAL A 1 197 ? -16.666 -2.123 25.779 1.00 93.56 197 VAL A C 1
ATOM 1504 O O . VAL A 1 197 ? -17.404 -2.844 25.112 1.00 93.56 197 VAL A O 1
ATOM 1507 N N . LEU A 1 198 ? -16.237 -2.448 26.994 1.00 91.81 198 LEU A N 1
ATOM 1508 C CA . LEU A 1 198 ? -16.731 -3.566 27.782 1.00 91.81 198 LEU A CA 1
ATOM 1509 C C . LEU A 1 198 ? -17.846 -3.067 28.701 1.00 91.81 198 LEU A C 1
ATOM 1511 O O . LEU A 1 198 ? -17.614 -2.292 29.638 1.00 91.81 198 LEU A O 1
ATOM 1515 N N . GLU A 1 199 ? -19.052 -3.545 28.442 1.00 90.94 199 GLU A N 1
ATOM 1516 C CA . GLU A 1 199 ? -20.215 -3.334 29.290 1.00 90.94 199 GLU A CA 1
ATOM 1517 C C . GLU A 1 199 ? -20.444 -4.582 30.139 1.00 90.94 199 GLU A C 1
ATOM 1519 O O . GLU A 1 199 ? -20.431 -5.709 29.645 1.00 90.94 199 GLU A O 1
ATOM 1524 N N . VAL A 1 200 ? -20.630 -4.391 31.445 1.00 86.69 200 VAL A N 1
ATOM 1525 C CA . VAL A 1 200 ? -20.843 -5.496 32.385 1.00 86.69 200 VAL A CA 1
ATOM 1526 C C . VAL A 1 200 ? -22.236 -5.352 32.974 1.00 86.69 200 VAL A C 1
ATOM 1528 O O . VAL A 1 200 ? -22.464 -4.553 33.883 1.00 86.69 200 VAL A O 1
ATOM 1531 N N . THR A 1 201 ? -23.172 -6.126 32.429 1.00 84.75 201 THR A N 1
ATOM 1532 C CA . THR A 1 201 ? -24.510 -6.330 32.999 1.00 84.75 201 THR A CA 1
ATOM 1533 C C . THR A 1 201 ? -24.578 -7.731 33.624 1.00 84.75 201 THR A C 1
ATOM 1535 O O . THR A 1 201 ? -23.622 -8.149 34.280 1.00 84.75 201 THR A O 1
ATOM 1538 N N . ASP A 1 202 ? -25.664 -8.478 33.416 1.00 85.00 202 ASP A N 1
ATOM 1539 C CA . ASP A 1 202 ? -25.748 -9.897 33.782 1.00 85.00 202 ASP A CA 1
ATOM 1540 C C . ASP A 1 202 ? -24.841 -10.767 32.890 1.00 85.00 202 ASP A C 1
ATOM 1542 O O . ASP A 1 202 ? -24.344 -11.810 33.319 1.00 85.00 202 ASP A O 1
ATOM 1546 N N . HIS A 1 203 ? -24.577 -10.304 31.664 1.00 87.19 203 HIS A N 1
ATOM 1547 C CA . HIS A 1 203 ? -23.655 -10.918 30.714 1.00 87.19 203 HIS A CA 1
ATOM 1548 C C . HIS A 1 203 ? -22.665 -9.857 30.213 1.00 87.19 203 HIS A C 1
ATOM 1550 O O . HIS A 1 203 ? -23.101 -8.836 29.679 1.00 87.19 203 HIS A O 1
ATOM 1556 N N . PRO A 1 204 ? -21.346 -10.043 30.405 1.00 91.56 204 PRO A N 1
ATOM 1557 C CA . PRO A 1 204 ? -20.356 -9.113 29.879 1.00 91.56 204 PRO A CA 1
ATOM 1558 C C . PRO A 1 204 ? -20.342 -9.104 28.345 1.00 91.56 204 PRO A C 1
ATOM 1560 O O . PRO A 1 204 ? -20.173 -10.145 27.702 1.00 91.56 204 PRO A O 1
ATOM 1563 N N . GLU A 1 205 ? -20.476 -7.918 27.763 1.00 93.38 205 GLU A N 1
ATOM 1564 C CA . GLU A 1 205 ? -20.488 -7.697 26.317 1.00 93.38 205 GLU A CA 1
ATOM 1565 C C . GLU A 1 205 ? -19.387 -6.717 25.921 1.00 93.38 205 GLU A C 1
ATOM 1567 O O . GLU A 1 205 ? -19.230 -5.648 26.511 1.00 93.38 205 GLU A O 1
ATOM 1572 N N . LEU A 1 206 ? -18.614 -7.086 24.903 1.00 94.31 206 LEU A N 1
ATOM 1573 C CA . LEU A 1 206 ? -17.592 -6.235 24.316 1.00 94.31 206 LEU A CA 1
ATOM 1574 C C . LEU A 1 206 ? -18.100 -5.695 22.980 1.00 94.31 206 LEU A C 1
ATOM 1576 O O . LEU A 1 206 ? -18.218 -6.431 21.998 1.00 94.31 206 LEU A O 1
ATOM 1580 N N . SER A 1 207 ? -18.380 -4.398 22.952 1.00 94.56 207 SER A N 1
ATOM 1581 C CA . SER A 1 207 ? -18.675 -3.659 21.728 1.00 94.56 207 SER A CA 1
ATOM 1582 C C . SER A 1 207 ? -17.374 -3.162 21.113 1.00 94.56 207 SER A C 1
ATOM 1584 O O . SER A 1 207 ? -16.575 -2.515 21.786 1.00 94.56 207 SER A O 1
ATOM 1586 N N . VAL A 1 208 ? -17.161 -3.450 19.835 1.00 95.31 208 VAL A N 1
ATOM 1587 C CA . VAL A 1 208 ? -15.984 -3.054 19.056 1.00 95.31 208 VAL A CA 1
ATOM 1588 C C . VAL A 1 208 ? -16.447 -2.183 17.894 1.00 95.31 208 VAL A C 1
ATOM 1590 O O . VAL A 1 208 ? -17.413 -2.531 17.220 1.00 95.31 208 VAL A O 1
ATOM 1593 N N . ALA A 1 209 ? -15.753 -1.081 17.629 1.00 94.06 209 ALA A N 1
ATOM 1594 C CA . ALA A 1 209 ? -15.906 -0.305 16.405 1.00 94.06 209 ALA A CA 1
ATOM 1595 C C . ALA A 1 209 ? -14.546 0.031 15.804 1.00 94.06 209 ALA A C 1
ATOM 1597 O O . ALA A 1 209 ? -13.578 0.282 16.523 1.00 94.06 209 ALA A O 1
ATOM 1598 N N . VAL A 1 210 ? -14.489 0.066 14.479 1.00 93.38 210 VAL A N 1
ATOM 1599 C CA . VAL A 1 210 ? -13.295 0.462 13.735 1.00 93.38 210 VAL A CA 1
ATOM 1600 C C . VAL A 1 210 ? -13.516 1.800 13.042 1.00 93.38 210 VAL A C 1
ATOM 1602 O O . VAL A 1 210 ? -14.603 2.089 12.542 1.00 93.38 210 VAL A O 1
ATOM 1605 N N . GLN A 1 211 ? -12.475 2.621 12.982 1.00 92.31 211 GLN A N 1
ATOM 1606 C CA . GLN A 1 211 ? -12.487 3.843 12.193 1.00 92.31 211 GLN A CA 1
ATOM 1607 C C . GLN A 1 211 ? -12.382 3.478 10.708 1.00 92.31 211 GLN A C 1
ATOM 1609 O O . GLN A 1 211 ? -11.353 2.987 10.246 1.00 92.31 211 GLN A O 1
ATOM 1614 N N . LEU A 1 212 ? -13.460 3.706 9.960 1.00 91.06 212 LEU A N 1
ATOM 1615 C CA . LEU A 1 212 ? -13.524 3.405 8.531 1.00 91.06 212 LEU A CA 1
ATOM 1616 C C . LEU A 1 212 ? -12.925 4.525 7.685 1.00 91.06 212 LEU A C 1
ATOM 1618 O O . LEU A 1 212 ? -13.088 5.709 7.995 1.00 91.06 212 LEU A O 1
ATOM 1622 N N . LEU A 1 213 ? -12.290 4.132 6.582 1.00 87.94 213 LEU A N 1
ATOM 1623 C CA . LEU A 1 213 ? -11.935 5.048 5.502 1.00 87.94 213 LEU A CA 1
ATOM 1624 C C . LEU A 1 213 ? -13.148 5.291 4.579 1.00 87.94 213 LEU A C 1
ATOM 1626 O O . LEU A 1 213 ? -14.033 4.433 4.483 1.00 87.94 213 LEU A O 1
ATOM 1630 N N . PRO A 1 214 ? -13.229 6.445 3.889 1.00 82.06 214 PRO A N 1
ATOM 1631 C CA . PRO A 1 214 ? -14.349 6.754 3.002 1.00 82.06 214 PRO A CA 1
ATOM 1632 C C . PRO A 1 214 ? -14.588 5.665 1.944 1.00 82.06 214 PRO A C 1
ATOM 1634 O O . PRO A 1 214 ? -13.662 5.228 1.267 1.00 82.06 214 PRO A O 1
ATOM 1637 N N . GLY A 1 215 ? -15.841 5.220 1.799 1.00 81.94 215 GLY A N 1
ATOM 1638 C CA . GLY A 1 215 ? -16.219 4.181 0.829 1.00 81.94 215 GLY A CA 1
ATOM 1639 C C . GLY A 1 215 ? -15.771 2.756 1.189 1.00 81.94 215 GLY A C 1
ATOM 1640 O O . GLY A 1 215 ? -15.940 1.840 0.379 1.00 81.94 215 GLY A O 1
ATOM 1641 N N . ALA A 1 216 ? -15.213 2.535 2.384 1.00 87.19 216 ALA A N 1
ATOM 1642 C CA . ALA A 1 216 ? -14.787 1.215 2.825 1.00 87.19 216 ALA A CA 1
ATOM 1643 C C . ALA A 1 216 ? -15.961 0.237 2.977 1.00 87.19 216 ALA A C 1
ATOM 1645 O O . ALA A 1 216 ? -17.024 0.564 3.499 1.00 87.19 216 ALA A O 1
ATOM 1646 N N . GLN A 1 217 ? -15.729 -1.010 2.566 1.00 89.06 217 GLN A N 1
ATOM 1647 C CA . GLN A 1 217 ? -16.624 -2.136 2.807 1.00 89.06 217 GLN A CA 1
ATOM 1648 C C . GLN A 1 217 ? -15.916 -3.115 3.740 1.00 89.06 217 GLN A C 1
ATOM 1650 O O . GLN A 1 217 ? -14.883 -3.675 3.375 1.00 89.06 217 GLN A O 1
ATOM 1655 N N . VAL A 1 218 ? -16.458 -3.296 4.945 1.00 91.44 218 VAL A N 1
ATOM 1656 C CA . VAL A 1 218 ? -15.827 -4.094 6.016 1.00 91.44 218 VAL A CA 1
ATOM 1657 C C . VAL A 1 218 ? -16.705 -5.219 6.557 1.00 91.44 218 VAL A C 1
ATOM 1659 O O . VAL A 1 218 ? -16.256 -5.997 7.398 1.00 91.44 218 VAL A O 1
ATOM 1662 N N . ALA A 1 219 ? -17.942 -5.330 6.069 1.00 94.12 219 ALA A N 1
ATOM 1663 C CA . ALA A 1 219 ? -18.869 -6.355 6.521 1.00 94.12 219 ALA A CA 1
ATOM 1664 C C . ALA A 1 219 ? -18.270 -7.758 6.327 1.00 94.12 219 ALA A C 1
ATOM 1666 O O . ALA A 1 219 ? -17.791 -8.100 5.244 1.00 94.12 219 ALA A O 1
ATOM 1667 N N . GLY A 1 220 ? -18.308 -8.573 7.380 1.00 93.44 220 GLY A N 1
ATOM 1668 C CA . GLY A 1 220 ? -17.774 -9.936 7.375 1.00 93.44 220 GLY A CA 1
ATOM 1669 C C . GLY A 1 220 ? -16.292 -10.058 7.744 1.00 93.44 220 GLY A C 1
ATOM 1670 O O . GLY A 1 220 ? -15.810 -11.182 7.881 1.00 93.44 220 GLY A O 1
ATOM 1671 N N . ILE A 1 221 ? -15.566 -8.954 7.955 1.00 95.38 221 ILE A N 1
ATOM 1672 C CA . ILE A 1 221 ? -14.200 -9.012 8.499 1.00 95.38 221 ILE A CA 1
ATOM 1673 C C . ILE A 1 221 ? -14.262 -9.544 9.935 1.00 95.38 221 ILE A C 1
ATOM 1675 O O . ILE A 1 221 ? -15.017 -9.038 10.763 1.00 95.38 221 ILE A O 1
ATOM 1679 N N . ALA A 1 222 ? -13.468 -10.573 10.231 1.00 96.31 222 ALA A N 1
ATOM 1680 C CA . ALA A 1 222 ? -13.464 -11.217 11.539 1.00 96.31 222 ALA A CA 1
ATOM 1681 C C . ALA A 1 222 ? -12.976 -10.273 12.649 1.00 96.31 222 ALA A C 1
ATOM 1683 O O . ALA A 1 222 ? -12.020 -9.524 12.466 1.00 96.31 222 ALA A O 1
ATOM 1684 N N . VAL A 1 223 ? -13.588 -10.378 13.824 1.00 96.75 223 VAL A N 1
ATOM 1685 C CA . VAL A 1 223 ? -13.140 -9.742 15.066 1.00 96.75 223 VAL A CA 1
ATOM 1686 C C . VAL A 1 223 ? -12.886 -10.845 16.078 1.00 96.75 223 VAL A C 1
ATOM 1688 O O . VAL A 1 223 ? -13.733 -11.718 16.276 1.00 96.75 223 VAL A O 1
ATOM 1691 N N . ARG A 1 224 ? -11.720 -10.825 16.715 1.00 95.94 224 ARG A N 1
ATOM 1692 C CA . ARG A 1 224 ? -11.370 -11.706 17.832 1.00 95.94 224 ARG A CA 1
ATOM 1693 C C . ARG A 1 224 ? -10.989 -10.844 19.018 1.00 95.94 224 ARG A C 1
ATOM 1695 O O . ARG A 1 224 ? -10.236 -9.892 18.856 1.00 95.94 224 ARG A O 1
ATOM 1702 N N . ALA A 1 225 ? -11.480 -11.188 20.196 1.00 95.50 225 ALA A N 1
ATOM 1703 C CA . ALA A 1 225 ? -11.121 -10.494 21.417 1.00 95.50 225 ALA A CA 1
ATOM 1704 C C . ALA A 1 225 ? -10.759 -11.483 22.516 1.00 95.50 225 ALA A C 1
ATOM 1706 O O . ALA A 1 225 ? -11.372 -12.548 22.636 1.00 95.50 225 ALA A O 1
ATOM 1707 N N . THR A 1 226 ? -9.783 -11.109 23.333 1.00 94.75 226 THR A N 1
ATOM 1708 C CA . THR A 1 226 ? -9.484 -11.772 24.599 1.00 94.75 226 THR A CA 1
ATOM 1709 C C . THR A 1 226 ? -9.647 -10.774 25.732 1.00 94.75 226 THR A C 1
ATOM 1711 O O . THR A 1 226 ? -9.181 -9.646 25.616 1.00 94.75 226 THR A O 1
ATOM 1714 N N . ALA A 1 227 ? -10.305 -11.188 26.809 1.00 93.25 227 ALA A N 1
ATOM 1715 C CA . ALA A 1 227 ? -10.508 -10.394 28.014 1.00 93.25 227 ALA A CA 1
ATOM 1716 C C . ALA A 1 227 ? -10.160 -11.273 29.224 1.00 93.25 227 ALA A C 1
ATOM 1718 O O . ALA A 1 227 ? -10.931 -12.160 29.606 1.00 93.25 227 ALA A O 1
ATOM 1719 N N . GLY A 1 228 ? -8.959 -11.102 29.778 1.00 91.69 228 GLY A N 1
ATOM 1720 C CA . GLY A 1 228 ? -8.394 -12.037 30.753 1.00 91.69 228 GLY A CA 1
ATOM 1721 C C . GLY A 1 228 ? -8.365 -13.477 30.198 1.00 91.69 228 GLY A C 1
ATOM 1722 O O . GLY A 1 228 ? -7.763 -13.707 29.149 1.00 91.69 228 GLY A O 1
ATOM 1723 N N . PRO A 1 229 ? -9.001 -14.468 30.857 1.00 90.94 229 PRO A N 1
ATOM 1724 C CA . PRO A 1 229 ? -9.038 -15.849 30.369 1.00 90.94 229 PRO A CA 1
ATOM 1725 C C . PRO A 1 229 ? -10.099 -16.106 29.285 1.00 90.94 229 PRO A C 1
ATOM 1727 O O . PRO A 1 229 ? -10.106 -17.187 28.695 1.00 90.94 229 PRO A O 1
ATOM 1730 N N . ALA A 1 230 ? -11.022 -15.171 29.047 1.00 93.94 230 ALA A N 1
ATOM 1731 C CA . ALA A 1 230 ? -12.104 -15.371 28.093 1.00 93.94 230 ALA A CA 1
ATOM 1732 C C . ALA A 1 230 ? -11.713 -14.953 26.684 1.00 93.94 230 ALA A C 1
ATOM 1734 O O . ALA A 1 230 ? -10.939 -14.021 26.473 1.00 93.94 230 ALA A O 1
ATOM 1735 N N . GLN A 1 231 ? -12.315 -15.636 25.717 1.00 95.56 231 GLN A N 1
ATOM 1736 C CA . GLN A 1 231 ? -12.158 -15.359 24.301 1.00 95.56 231 GLN A CA 1
ATOM 1737 C C . GLN A 1 231 ? -13.538 -15.237 23.666 1.00 95.56 231 GLN A C 1
ATOM 1739 O O . GLN A 1 231 ? -14.449 -15.995 24.002 1.00 95.56 231 GLN A O 1
ATOM 1744 N N . ALA A 1 232 ? -13.676 -14.304 22.733 1.00 95.69 232 ALA A N 1
ATOM 1745 C CA . ALA A 1 232 ? -14.866 -14.155 21.914 1.00 95.69 232 ALA A CA 1
ATOM 1746 C C . ALA A 1 232 ? -14.482 -13.851 20.467 1.00 95.69 232 ALA A C 1
ATOM 1748 O O . ALA A 1 232 ? -13.399 -13.335 20.174 1.00 95.69 232 ALA A O 1
ATOM 1749 N N . ALA A 1 233 ? -15.382 -14.193 19.554 1.00 96.25 233 ALA A N 1
ATOM 1750 C CA . ALA A 1 233 ? -15.212 -13.948 18.136 1.00 96.25 233 ALA A CA 1
ATOM 1751 C C . ALA A 1 233 ? -16.538 -13.524 17.507 1.00 96.25 233 ALA A C 1
ATOM 1753 O O . ALA A 1 233 ? -17.609 -13.943 17.943 1.00 96.25 233 ALA A O 1
ATOM 1754 N N . GLY A 1 234 ? -16.441 -12.701 16.472 1.00 96.12 234 GLY A N 1
ATOM 1755 C CA . GLY A 1 234 ? -17.566 -12.182 15.710 1.00 96.12 234 GLY A CA 1
ATOM 1756 C C . GLY A 1 234 ? -17.087 -11.623 14.379 1.00 96.12 234 GLY A C 1
ATOM 1757 O O . GLY A 1 234 ? -15.973 -11.910 13.934 1.00 96.12 234 GLY A O 1
ATOM 1758 N N . VAL A 1 235 ? -17.930 -10.827 13.736 1.00 97.06 235 VAL A N 1
ATOM 1759 C CA . VAL A 1 235 ? -17.613 -10.166 12.468 1.00 97.06 235 VAL A CA 1
ATOM 1760 C C . VAL A 1 235 ? -18.089 -8.723 12.507 1.00 97.06 235 VAL A C 1
ATOM 1762 O O . VAL A 1 235 ? -19.088 -8.428 13.161 1.00 97.06 235 VAL A O 1
ATOM 1765 N N . LEU A 1 236 ? -17.377 -7.846 11.802 1.00 96.00 236 LEU A N 1
ATOM 1766 C CA . LEU A 1 236 ? -17.814 -6.475 11.579 1.00 96.00 236 LEU A CA 1
ATOM 1767 C C . LEU A 1 236 ? -19.074 -6.462 10.707 1.00 96.00 236 LEU A C 1
ATOM 1769 O O . LEU A 1 236 ? -19.191 -7.228 9.744 1.00 96.00 236 LEU A O 1
ATOM 1773 N N . ASP A 1 237 ? -20.001 -5.572 11.030 1.00 93.81 237 ASP A N 1
ATOM 1774 C CA . ASP A 1 237 ? -21.130 -5.218 10.180 1.00 93.81 237 ASP A CA 1
ATOM 1775 C C . ASP A 1 237 ? -20.743 -4.152 9.134 1.00 93.81 237 ASP A C 1
ATOM 1777 O O . ASP A 1 237 ? -19.580 -3.772 8.987 1.00 93.81 237 ASP A O 1
ATOM 1781 N N . ALA A 1 238 ? -21.723 -3.665 8.369 1.00 89.19 238 ALA A N 1
ATOM 1782 C CA . ALA A 1 238 ? -21.492 -2.631 7.359 1.00 89.19 238 ALA A CA 1
ATOM 1783 C C . ALA A 1 238 ? -21.084 -1.268 7.951 1.00 89.19 238 ALA A C 1
ATOM 1785 O O . ALA A 1 238 ? -20.489 -0.464 7.237 1.00 89.19 238 ALA A O 1
ATOM 1786 N N . ALA A 1 239 ? -21.389 -1.014 9.227 1.00 89.06 239 ALA A N 1
ATOM 1787 C CA . ALA A 1 239 ? -21.000 0.199 9.940 1.00 89.06 239 ALA A CA 1
ATOM 1788 C C . ALA A 1 239 ? -19.606 0.082 10.583 1.00 89.06 239 ALA A C 1
ATOM 1790 O O . ALA A 1 239 ? -19.124 1.048 11.170 1.00 89.06 239 ALA A O 1
ATOM 1791 N N . GLY A 1 240 ? -18.943 -1.074 10.465 1.00 92.50 240 GLY A N 1
ATOM 1792 C CA . GLY A 1 240 ? -17.649 -1.315 11.095 1.00 92.50 240 GLY A CA 1
ATOM 1793 C C . GLY A 1 240 ? -17.757 -1.558 12.594 1.00 92.50 240 GLY A C 1
ATOM 1794 O O . GLY A 1 240 ? -16.819 -1.247 13.326 1.00 92.50 240 GLY A O 1
ATOM 1795 N N . THR A 1 241 ? -18.873 -2.121 13.058 1.00 95.06 241 THR A N 1
ATOM 1796 C CA . THR A 1 241 ? -19.068 -2.489 14.463 1.00 95.06 241 THR A CA 1
ATOM 1797 C C . THR A 1 241 ? -19.257 -3.992 14.645 1.00 95.06 241 THR A C 1
ATOM 1799 O O . THR A 1 241 ? -19.688 -4.693 13.731 1.00 95.06 241 THR A O 1
ATOM 1802 N N . ALA A 1 242 ? -18.904 -4.504 15.822 1.00 95.62 242 ALA A N 1
ATOM 1803 C CA . ALA A 1 242 ? -19.157 -5.880 16.232 1.00 95.62 242 ALA A CA 1
ATOM 1804 C C . ALA A 1 242 ? -19.507 -5.936 17.722 1.00 95.62 242 ALA A C 1
ATOM 1806 O O . ALA A 1 242 ? -18.882 -5.262 18.539 1.00 95.62 242 ALA A O 1
ATOM 1807 N N . GLN A 1 243 ? -20.468 -6.784 18.079 1.00 95.62 243 GLN A N 1
ATOM 1808 C CA . GLN A 1 243 ? -20.797 -7.109 19.468 1.00 95.62 243 GLN A CA 1
ATOM 1809 C C . GLN A 1 243 ? -20.363 -8.537 19.773 1.00 95.62 243 GLN A C 1
ATOM 1811 O O . GLN A 1 243 ? -20.699 -9.470 19.041 1.00 95.62 243 GLN A O 1
ATOM 1816 N N . LEU A 1 244 ? -19.591 -8.693 20.846 1.00 95.31 244 LEU A N 1
ATOM 1817 C CA . LEU A 1 244 ? -19.008 -9.958 21.268 1.00 95.31 244 LEU A CA 1
ATOM 1818 C C . LEU A 1 244 ? -19.463 -10.293 22.687 1.00 95.31 244 LEU A C 1
ATOM 1820 O O . LEU A 1 244 ? -19.147 -9.573 23.633 1.00 95.31 244 LEU A O 1
ATOM 1824 N N . SER A 1 245 ? -20.152 -11.418 22.857 1.00 94.44 245 SER A N 1
ATOM 1825 C CA . SER A 1 245 ? -20.478 -11.936 24.187 1.00 94.44 245 SER A CA 1
ATOM 1826 C C . SER A 1 245 ? -19.246 -12.604 24.798 1.00 94.44 245 SER A C 1
ATOM 1828 O O . SER A 1 245 ? -18.709 -13.559 24.228 1.00 94.44 245 SER A O 1
ATOM 1830 N N . LEU A 1 246 ? -18.791 -12.121 25.955 1.00 93.31 246 LEU A N 1
ATOM 1831 C CA . LEU A 1 246 ? -17.653 -12.699 26.666 1.00 93.31 246 LEU A CA 1
ATOM 1832 C C . LEU A 1 246 ? -18.146 -13.747 27.674 1.00 93.31 246 LEU A C 1
ATOM 1834 O O . LEU A 1 246 ? -18.962 -13.419 28.536 1.00 93.31 246 LEU A O 1
ATOM 1838 N N . PRO A 1 247 ? -17.636 -14.991 27.638 1.00 93.06 247 PRO A N 1
ATOM 1839 C CA . PRO A 1 247 ? -17.971 -16.014 28.627 1.00 93.06 247 PRO A CA 1
ATOM 1840 C C . PRO A 1 247 ? -17.238 -15.756 29.959 1.00 93.06 247 PRO A C 1
ATOM 1842 O O . PRO A 1 247 ? -16.354 -16.514 30.358 1.00 93.06 247 PRO A O 1
ATOM 1845 N N . LEU A 1 248 ? -17.584 -14.656 30.632 1.00 91.19 248 LEU A N 1
ATOM 1846 C CA . LEU A 1 248 ? -17.052 -14.237 31.928 1.00 91.19 248 LEU A CA 1
ATOM 1847 C C . LEU A 1 248 ? -18.181 -14.009 32.927 1.00 91.19 248 LEU A C 1
ATOM 1849 O O . LEU A 1 248 ? -19.241 -13.493 32.587 1.00 91.19 248 LEU A O 1
ATOM 1853 N N . GLU A 1 249 ? -17.903 -14.314 34.189 1.00 91.75 249 GLU A N 1
ATOM 1854 C CA . GLU A 1 249 ? -18.742 -13.856 35.293 1.00 91.75 249 GLU A CA 1
ATOM 1855 C C . GLU A 1 249 ? -18.578 -12.337 35.484 1.00 91.75 249 GLU A C 1
ATOM 1857 O O . GLU A 1 249 ? -17.443 -11.841 35.412 1.00 91.75 249 GLU A O 1
ATOM 1862 N N . PRO A 1 250 ? -19.648 -11.586 35.813 1.00 89.56 250 PRO A N 1
ATOM 1863 C CA . PRO A 1 250 ? -19.572 -10.136 35.999 1.00 89.56 250 PRO A CA 1
ATOM 1864 C C . PRO A 1 250 ? -18.472 -9.702 36.975 1.00 89.56 250 PRO A C 1
ATOM 1866 O O . PRO A 1 250 ? -17.710 -8.784 36.689 1.00 89.56 250 PRO A O 1
ATOM 1869 N N . ALA A 1 251 ? -18.320 -10.402 38.105 1.00 89.69 251 ALA A N 1
ATOM 1870 C CA . ALA A 1 251 ? -17.292 -10.092 39.103 1.00 89.69 251 ALA A CA 1
ATOM 1871 C C . ALA A 1 251 ? -15.855 -10.216 38.560 1.00 89.69 251 ALA A C 1
ATOM 1873 O O . ALA A 1 251 ? -14.985 -9.445 38.960 1.00 89.69 251 ALA A O 1
ATOM 1874 N N . ALA A 1 252 ? -15.608 -11.157 37.641 1.00 89.88 252 ALA A N 1
ATOM 1875 C CA . ALA A 1 252 ? -14.315 -11.287 36.976 1.00 89.88 252 ALA A CA 1
ATOM 1876 C C . ALA A 1 252 ? -14.098 -10.140 35.980 1.00 89.88 252 ALA A C 1
ATOM 1878 O O . ALA A 1 252 ? -13.019 -9.551 35.964 1.00 89.88 252 ALA A O 1
ATOM 1879 N N . ALA A 1 253 ? -15.134 -9.762 35.224 1.00 88.44 253 ALA A N 1
ATOM 1880 C CA . ALA A 1 253 ? -15.076 -8.632 34.296 1.00 88.44 253 ALA A CA 1
ATOM 1881 C C . ALA A 1 253 ? -14.767 -7.300 35.011 1.00 88.44 253 ALA A C 1
ATOM 1883 O O . ALA A 1 253 ? -13.959 -6.519 34.519 1.00 88.44 253 ALA A O 1
ATOM 1884 N N . TRP A 1 254 ? -15.311 -7.081 36.216 1.00 87.75 254 TRP A N 1
ATOM 1885 C CA . TRP A 1 254 ? -15.010 -5.908 37.057 1.00 87.75 254 TRP A CA 1
ATOM 1886 C C . TRP A 1 254 ? -13.552 -5.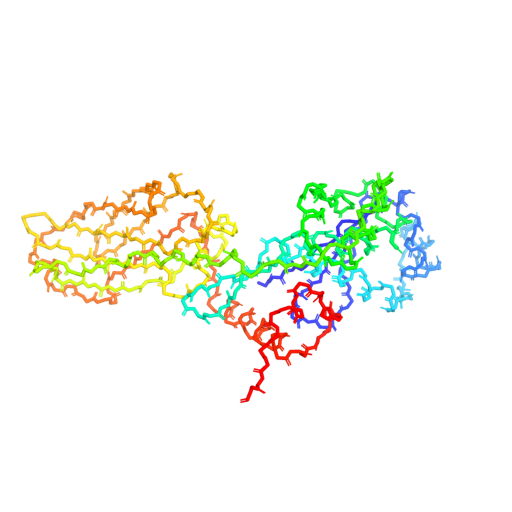814 37.531 1.00 87.75 254 TRP A C 1
ATOM 1888 O O . TRP A 1 254 ? -13.119 -4.742 37.950 1.00 87.75 254 TRP A O 1
ATOM 1898 N N . SER A 1 255 ? -12.801 -6.918 37.501 1.00 90.31 255 SER A N 1
ATOM 1899 C CA . SER A 1 255 ? -11.384 -6.942 37.889 1.00 90.31 255 SER A CA 1
ATOM 1900 C C . SER A 1 255 ? -10.419 -6.686 36.729 1.00 90.31 255 SER A C 1
ATOM 1902 O O . SER A 1 255 ? -9.222 -6.538 36.970 1.00 90.31 255 SER A O 1
ATOM 1904 N N . LEU A 1 256 ? -10.929 -6.637 35.493 1.00 92.56 256 LEU A N 1
ATOM 1905 C CA . LEU A 1 256 ? -10.114 -6.420 34.305 1.00 92.56 256 LEU A CA 1
ATOM 1906 C C . LEU A 1 256 ? -9.632 -4.974 34.215 1.00 92.56 256 LEU A C 1
ATOM 1908 O O . LEU A 1 256 ? -10.325 -4.020 34.573 1.00 92.56 256 LEU A O 1
ATOM 1912 N N . THR A 1 257 ? -8.444 -4.823 33.653 1.00 92.31 257 THR A N 1
ATOM 1913 C CA . THR A 1 257 ? -7.865 -3.548 33.247 1.00 92.31 257 THR A CA 1
ATOM 1914 C C . THR A 1 257 ? -7.771 -3.474 31.726 1.00 92.31 257 THR A C 1
ATOM 1916 O O . THR A 1 257 ? -7.961 -4.466 31.025 1.00 92.31 257 THR A O 1
ATOM 1919 N N . VAL A 1 258 ? -7.436 -2.296 31.189 1.00 89.94 258 VAL A N 1
ATOM 1920 C CA . VAL A 1 258 ? -7.228 -2.111 29.740 1.00 89.94 258 VAL A CA 1
ATOM 1921 C C . VAL A 1 258 ? -6.180 -3.082 29.186 1.00 89.94 258 VAL A C 1
ATOM 1923 O O . VAL A 1 258 ? -6.324 -3.547 28.064 1.00 89.94 258 VAL A O 1
ATOM 1926 N N . ALA A 1 259 ? -5.159 -3.424 29.977 1.00 91.38 259 ALA A N 1
ATOM 1927 C CA . ALA A 1 259 ? -4.100 -4.345 29.566 1.00 91.38 259 ALA A CA 1
ATOM 1928 C C . ALA A 1 259 ? -4.561 -5.810 29.464 1.00 91.38 259 ALA A C 1
ATOM 1930 O O . ALA A 1 259 ? -3.884 -6.613 28.829 1.00 91.38 259 ALA A O 1
ATOM 1931 N N . ASP A 1 260 ? -5.698 -6.155 30.074 1.00 93.62 260 ASP A N 1
ATOM 1932 C CA . ASP A 1 260 ? -6.261 -7.505 30.028 1.00 93.62 260 ASP A CA 1
ATOM 1933 C C . ASP A 1 260 ? -7.185 -7.715 28.820 1.00 93.62 260 ASP A C 1
ATOM 1935 O O . ASP A 1 260 ? -7.663 -8.832 28.611 1.00 93.62 260 ASP A O 1
ATOM 1939 N N . VAL A 1 261 ? -7.455 -6.658 28.043 1.00 93.44 261 VAL A N 1
ATOM 1940 C CA . VAL A 1 261 ? 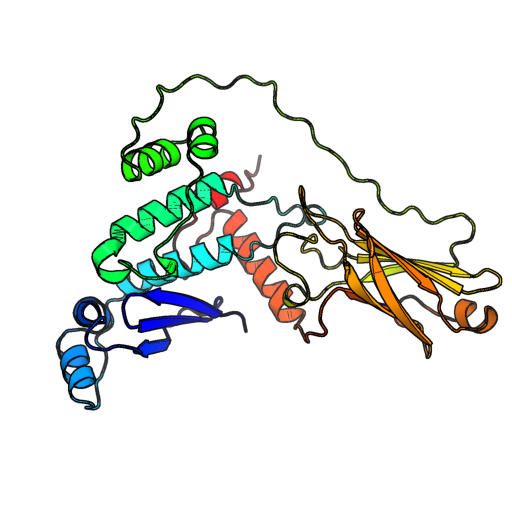-8.313 -6.688 26.857 1.00 93.44 261 VAL A CA 1
ATOM 1941 C C . VAL A 1 261 ? -7.470 -6.481 25.606 1.00 93.44 261 VAL A C 1
ATOM 1943 O O . VAL A 1 261 ? -6.818 -5.456 25.430 1.00 93.44 261 VAL A O 1
ATOM 1946 N N . ASP A 1 262 ? -7.529 -7.451 24.705 1.00 93.25 262 ASP A N 1
ATOM 1947 C CA . ASP A 1 262 ? -6.857 -7.415 23.412 1.00 93.25 262 ASP A CA 1
ATOM 1948 C C . ASP A 1 262 ? -7.875 -7.709 22.310 1.00 93.25 262 ASP A C 1
ATOM 1950 O O . ASP A 1 262 ? -8.615 -8.693 22.383 1.00 93.25 262 ASP A O 1
ATOM 1954 N N . VAL A 1 263 ? -7.941 -6.834 21.306 1.00 94.56 263 VAL A N 1
ATOM 1955 C CA . VAL A 1 263 ? -8.890 -6.914 20.191 1.00 94.56 263 VAL A CA 1
ATOM 1956 C C . VAL A 1 263 ? -8.108 -6.971 18.887 1.00 94.56 263 VAL A C 1
ATOM 1958 O O . VAL A 1 263 ? -7.339 -6.067 18.572 1.00 94.56 263 VAL A O 1
ATOM 1961 N N . ARG A 1 264 ? -8.335 -8.026 18.105 1.00 94.38 264 ARG A N 1
ATOM 1962 C CA . ARG A 1 264 ? -7.733 -8.253 16.789 1.00 94.38 264 ARG A CA 1
ATOM 1963 C C . ARG A 1 264 ? -8.797 -8.219 15.700 1.00 94.38 264 ARG A C 1
ATOM 1965 O O . ARG A 1 264 ? -9.835 -8.873 15.814 1.00 94.38 264 ARG A O 1
ATOM 1972 N N . ILE A 1 265 ? -8.499 -7.506 14.620 1.00 94.75 265 ILE A N 1
ATOM 1973 C CA . ILE A 1 265 ? -9.349 -7.394 13.431 1.00 94.75 265 ILE A CA 1
ATOM 1974 C C . ILE A 1 265 ? -8.695 -8.148 12.274 1.00 94.75 265 ILE A C 1
ATOM 1976 O O . ILE A 1 265 ? -7.492 -8.029 12.064 1.00 94.75 265 ILE A O 1
ATOM 1980 N N . GLY A 1 266 ? -9.488 -8.896 11.511 1.00 93.81 266 GLY A N 1
ATOM 1981 C CA . GLY A 1 266 ? -9.057 -9.560 10.288 1.00 93.81 266 GLY A CA 1
ATOM 1982 C C . GLY A 1 266 ? -8.403 -10.927 10.492 1.00 93.81 266 GLY A C 1
ATOM 1983 O O . GLY A 1 266 ? -8.740 -11.688 11.410 1.00 93.81 266 GLY A O 1
ATOM 1984 N N . VAL A 1 267 ? -7.517 -11.296 9.570 1.00 91.69 267 VAL A N 1
ATOM 1985 C CA . VAL A 1 267 ? -6.772 -12.564 9.629 1.00 91.69 267 VAL A CA 1
ATOM 1986 C C . VAL A 1 267 ? -5.675 -12.508 10.693 1.00 91.69 267 VAL A C 1
ATOM 1988 O O . VAL A 1 267 ? -5.185 -11.441 11.040 1.00 91.69 267 VAL A O 1
ATOM 1991 N N . ASP A 1 268 ? -5.324 -13.657 11.272 1.00 86.06 268 ASP A N 1
ATOM 1992 C CA . ASP A 1 268 ? -4.307 -13.700 12.324 1.00 86.06 268 ASP A CA 1
ATOM 1993 C C . ASP A 1 268 ? -2.915 -13.603 11.701 1.00 86.06 268 ASP A C 1
ATOM 1995 O O . ASP A 1 268 ? -2.387 -14.577 11.164 1.00 86.06 268 ASP A O 1
ATOM 1999 N N . VAL A 1 269 ? -2.364 -12.393 11.710 1.00 85.94 269 VAL A N 1
ATOM 2000 C CA . VAL A 1 269 ? -1.051 -12.085 11.154 1.00 85.94 269 VAL A CA 1
ATOM 2001 C C . VAL A 1 269 ? -0.240 -11.400 12.235 1.00 85.94 269 VAL A C 1
ATOM 2003 O O . VAL A 1 269 ? -0.665 -10.402 12.820 1.00 85.94 269 VAL A O 1
ATOM 2006 N N . ALA A 1 270 ? 0.942 -11.950 12.496 1.00 78.44 270 ALA A N 1
ATOM 2007 C CA . ALA A 1 270 ? 1.932 -11.269 13.303 1.00 78.44 270 ALA A CA 1
ATOM 2008 C C . ALA A 1 270 ? 2.502 -10.114 12.479 1.00 78.44 270 ALA A C 1
ATOM 2010 O O . ALA A 1 270 ? 3.115 -10.330 11.435 1.00 78.44 270 ALA A O 1
ATOM 2011 N N . GLU A 1 271 ? 2.289 -8.896 12.955 1.00 78.94 271 GLU A N 1
ATOM 2012 C CA . GLU A 1 271 ? 2.861 -7.694 12.369 1.00 78.94 271 GLU A CA 1
ATOM 2013 C C . GLU A 1 271 ? 3.617 -6.929 13.449 1.00 78.94 271 GLU A C 1
ATOM 2015 O O . GLU A 1 271 ? 3.142 -6.781 14.579 1.00 78.94 271 GLU A O 1
ATOM 2020 N N . ASP A 1 272 ? 4.808 -6.465 13.093 1.00 81.75 272 ASP A N 1
ATOM 2021 C CA . ASP A 1 272 ? 5.689 -5.743 13.994 1.00 81.75 272 ASP A CA 1
ATOM 2022 C C . ASP A 1 272 ? 5.288 -4.260 14.083 1.00 81.75 272 ASP A C 1
ATOM 2024 O O . ASP A 1 272 ? 5.170 -3.556 13.077 1.00 81.75 272 ASP A O 1
ATOM 2028 N N . GLY A 1 273 ? 5.100 -3.763 15.306 1.00 82.75 273 GLY A N 1
ATOM 2029 C CA . GLY A 1 273 ? 4.823 -2.347 15.547 1.00 82.75 273 GLY A CA 1
ATOM 2030 C C . GLY A 1 273 ? 5.989 -1.436 15.144 1.00 82.75 273 GLY A C 1
ATOM 2031 O O . GLY A 1 273 ? 5.753 -0.290 14.755 1.00 82.75 273 GLY A O 1
ATOM 2032 N N . GLU A 1 274 ? 7.232 -1.929 15.182 1.00 86.19 274 GLU A N 1
ATOM 2033 C CA . GLU A 1 274 ? 8.406 -1.176 14.716 1.00 86.19 274 GLU A CA 1
ATOM 2034 C C . GLU A 1 274 ? 8.355 -0.951 13.199 1.00 86.19 274 GLU A C 1
ATOM 2036 O O . GLU A 1 274 ? 8.634 0.147 12.705 1.00 86.19 274 GLU A O 1
ATOM 2041 N N . GLU A 1 275 ? 7.918 -1.967 12.455 1.00 86.62 275 GLU A N 1
ATOM 2042 C CA . GLU A 1 275 ? 7.705 -1.881 11.014 1.00 86.62 275 GLU A CA 1
ATOM 2043 C C . GLU A 1 275 ? 6.650 -0.818 10.677 1.00 86.62 275 GLU A C 1
ATOM 2045 O O . GLU A 1 275 ? 6.925 0.077 9.870 1.00 86.62 275 GLU A O 1
ATOM 2050 N N . ARG A 1 276 ? 5.507 -0.807 11.377 1.00 88.62 276 ARG A N 1
ATOM 2051 C CA . ARG A 1 276 ? 4.487 0.243 11.207 1.00 88.62 276 ARG A CA 1
ATOM 2052 C C . ARG A 1 276 ? 5.003 1.640 11.542 1.00 88.62 276 ARG A C 1
ATOM 2054 O O . ARG A 1 276 ? 4.781 2.589 10.785 1.00 88.62 276 ARG A O 1
ATOM 2061 N N . ALA A 1 277 ? 5.714 1.778 12.661 1.00 89.00 277 ALA A N 1
ATOM 2062 C CA . ALA A 1 277 ? 6.299 3.052 13.069 1.00 89.00 277 ALA A CA 1
ATOM 2063 C C . ALA A 1 277 ? 7.257 3.592 12.000 1.00 89.00 277 ALA A C 1
ATOM 2065 O O . ALA A 1 277 ? 7.232 4.782 11.689 1.00 89.00 277 ALA A O 1
ATOM 2066 N N . SER A 1 278 ? 8.041 2.712 11.381 1.00 90.31 278 SER A N 1
ATOM 2067 C CA . SER A 1 278 ? 8.983 3.110 10.340 1.00 90.31 278 SER A CA 1
ATOM 2068 C C . SER A 1 278 ? 8.332 3.598 9.052 1.00 90.31 278 SER A C 1
ATOM 2070 O O . SER A 1 278 ? 8.799 4.571 8.461 1.00 90.31 278 SER A O 1
ATOM 2072 N N . VAL A 1 279 ? 7.221 2.978 8.649 1.00 91.31 279 VAL A N 1
ATOM 2073 C CA . VAL A 1 279 ? 6.405 3.441 7.521 1.00 91.31 279 VAL A CA 1
ATOM 2074 C C . VAL A 1 279 ? 5.849 4.826 7.818 1.00 91.31 279 VAL A C 1
ATOM 2076 O O . VAL A 1 279 ? 5.912 5.706 6.963 1.00 91.31 279 VAL A O 1
ATOM 2079 N N . ARG A 1 280 ? 5.344 5.057 9.036 1.00 90.75 280 ARG A N 1
ATOM 2080 C CA . ARG A 1 280 ? 4.861 6.387 9.432 1.00 90.75 280 ARG A CA 1
ATOM 2081 C C . ARG A 1 280 ? 5.970 7.431 9.390 1.00 90.75 280 ARG A C 1
ATOM 2083 O O . ARG A 1 280 ? 5.720 8.539 8.928 1.00 90.75 280 ARG A O 1
ATOM 2090 N N . THR A 1 281 ? 7.187 7.093 9.819 1.00 92.31 281 THR A N 1
ATOM 2091 C CA . THR A 1 281 ? 8.346 7.992 9.698 1.00 92.31 281 THR A CA 1
ATOM 2092 C C . THR A 1 281 ? 8.658 8.318 8.238 1.00 92.31 281 THR A C 1
ATOM 2094 O O . THR A 1 281 ? 8.837 9.490 7.916 1.00 92.31 281 THR A O 1
ATOM 2097 N N . LEU A 1 282 ? 8.668 7.312 7.356 1.00 93.06 282 LEU A N 1
ATOM 2098 C CA . LEU A 1 282 ? 8.867 7.500 5.916 1.00 93.06 282 LEU A CA 1
ATOM 2099 C C . LEU A 1 282 ? 7.813 8.450 5.328 1.00 93.06 282 LEU A C 1
ATOM 2101 O O . LEU A 1 282 ? 8.154 9.440 4.687 1.00 93.06 282 LEU A O 1
ATOM 2105 N N . VAL A 1 283 ? 6.531 8.191 5.594 1.00 92.00 283 VAL A N 1
ATOM 2106 C CA . VAL A 1 283 ? 5.420 9.014 5.093 1.00 92.00 283 VAL A CA 1
ATOM 2107 C C . VAL A 1 283 ? 5.472 10.433 5.650 1.00 92.00 283 VAL A C 1
ATOM 2109 O O . VAL A 1 283 ? 5.286 11.389 4.900 1.00 92.00 283 VAL A O 1
ATOM 2112 N N . ALA A 1 284 ? 5.769 10.597 6.940 1.00 91.06 284 ALA A N 1
ATOM 2113 C CA . ALA A 1 284 ? 5.919 11.914 7.549 1.00 91.06 284 ALA A CA 1
ATOM 2114 C C . ALA A 1 284 ? 7.040 12.722 6.875 1.00 91.06 284 ALA A C 1
ATOM 2116 O O . ALA A 1 284 ? 6.815 13.875 6.523 1.00 91.06 284 ALA A O 1
ATOM 2117 N N . GLN A 1 285 ? 8.204 12.112 6.626 1.00 92.38 285 GLN A N 1
ATOM 2118 C CA . GLN A 1 285 ? 9.319 12.753 5.918 1.00 92.38 285 GLN A CA 1
ATOM 2119 C C . GLN A 1 285 ? 8.937 13.159 4.488 1.00 92.38 285 GLN A C 1
ATOM 2121 O O . GLN A 1 285 ? 9.240 14.266 4.044 1.00 92.38 285 GLN A O 1
ATOM 2126 N N . ARG A 1 286 ? 8.245 12.291 3.750 1.00 93.31 286 ARG A N 1
ATOM 2127 C CA . ARG A 1 286 ? 7.839 12.609 2.373 1.00 93.31 286 ARG A CA 1
ATOM 2128 C C . ARG A 1 286 ? 6.814 13.743 2.324 1.00 93.31 286 ARG A C 1
ATOM 2130 O O . ARG A 1 286 ? 6.910 14.619 1.467 1.00 93.31 286 ARG A O 1
ATOM 2137 N N . ARG A 1 287 ? 5.911 13.809 3.307 1.00 90.94 287 ARG A N 1
ATOM 2138 C CA . ARG A 1 287 ? 4.935 14.903 3.470 1.00 90.94 287 ARG A CA 1
ATOM 2139 C C . ARG A 1 287 ? 5.548 16.252 3.852 1.00 90.94 287 ARG A C 1
ATOM 2141 O O . ARG A 1 287 ? 4.887 17.269 3.667 1.00 90.94 287 ARG A O 1
ATOM 2148 N N . THR A 1 288 ? 6.799 16.299 4.316 1.00 91.94 288 THR A N 1
ATOM 2149 C CA . THR A 1 288 ? 7.551 17.563 4.449 1.00 91.94 288 THR A CA 1
ATOM 2150 C C . THR A 1 288 ? 8.249 17.968 3.145 1.00 91.94 288 THR A C 1
ATOM 2152 O O . THR A 1 288 ? 9.189 18.760 3.161 1.00 91.94 288 THR A O 1
ATOM 2155 N N . GLY A 1 289 ? 7.868 17.383 2.005 1.00 91.75 289 GLY A N 1
ATOM 2156 C CA . GLY A 1 289 ? 8.462 17.696 0.706 1.00 91.75 289 GLY A CA 1
ATOM 2157 C C . GLY A 1 289 ? 9.833 17.051 0.469 1.00 91.75 289 GLY A C 1
ATOM 2158 O O . GLY A 1 289 ? 10.516 17.412 -0.488 1.00 91.75 289 GLY A O 1
ATOM 2159 N N . THR A 1 290 ? 10.268 16.122 1.329 1.00 92.25 290 THR A N 1
ATOM 2160 C CA . THR A 1 290 ? 11.620 15.546 1.273 1.00 92.25 290 THR A CA 1
ATOM 2161 C C . THR A 1 290 ? 11.611 14.174 0.590 1.00 92.25 290 THR A C 1
ATOM 2163 O O . THR A 1 290 ? 11.085 13.225 1.172 1.00 92.25 290 THR A O 1
ATOM 2166 N N . PRO A 1 291 ? 12.198 14.029 -0.615 1.00 93.00 291 PRO A N 1
ATOM 2167 C CA . PRO A 1 291 ? 12.333 12.729 -1.267 1.00 93.00 291 PRO A CA 1
ATOM 2168 C C . PRO A 1 291 ? 13.384 11.852 -0.568 1.00 93.00 291 PRO A C 1
ATOM 2170 O O . PRO A 1 291 ? 14.177 12.319 0.253 1.00 93.00 291 PRO A O 1
ATOM 2173 N N . ASP A 1 292 ? 13.418 10.577 -0.942 1.00 94.31 292 ASP A N 1
ATOM 2174 C CA . ASP A 1 292 ? 14.344 9.570 -0.421 1.00 94.31 292 ASP A CA 1
ATOM 2175 C C . ASP A 1 292 ? 14.850 8.651 -1.554 1.00 94.31 292 ASP A C 1
ATOM 2177 O O . ASP A 1 292 ? 14.701 8.956 -2.741 1.00 94.31 292 ASP A O 1
ATOM 2181 N N . HIS A 1 293 ? 15.485 7.529 -1.207 1.00 94.50 293 HIS A N 1
ATOM 2182 C CA . HIS A 1 293 ? 16.049 6.566 -2.161 1.00 94.50 293 HIS A CA 1
ATOM 2183 C C . HIS A 1 293 ? 14.997 5.827 -3.010 1.00 94.50 293 HIS A C 1
ATOM 2185 O O . HIS A 1 293 ? 15.349 5.221 -4.020 1.00 94.50 293 HIS A O 1
ATOM 2191 N N . ASN A 1 294 ? 13.710 5.900 -2.663 1.00 96.94 294 ASN A N 1
ATOM 2192 C CA . ASN A 1 294 ? 12.594 5.445 -3.498 1.00 96.94 294 ASN A CA 1
ATOM 2193 C C . ASN A 1 294 ? 12.250 6.427 -4.633 1.00 96.94 294 ASN A C 1
ATOM 2195 O O . ASN A 1 294 ? 11.342 6.171 -5.423 1.00 96.94 294 ASN A O 1
ATOM 2199 N N . GLY A 1 295 ? 12.977 7.540 -4.743 1.00 95.94 295 GLY A N 1
ATOM 2200 C CA . GLY A 1 295 ? 12.867 8.487 -5.845 1.00 95.94 295 GLY A CA 1
ATOM 2201 C C . GLY A 1 295 ? 12.138 9.783 -5.475 1.00 95.94 295 GLY A C 1
ATOM 2202 O O . GLY A 1 295 ? 11.874 10.045 -4.293 1.00 95.94 295 GLY A O 1
ATOM 2203 N N . PRO A 1 296 ? 11.848 10.629 -6.485 1.00 96.75 296 PRO A N 1
ATOM 2204 C CA . PRO A 1 296 ? 11.169 11.904 -6.279 1.00 96.75 296 PRO A CA 1
ATOM 2205 C C . PRO A 1 296 ? 9.772 11.719 -5.666 1.00 96.75 296 PRO A C 1
ATOM 2207 O O . PRO A 1 296 ? 9.255 10.607 -5.562 1.00 96.75 296 PRO A O 1
ATOM 2210 N N . LEU A 1 297 ? 9.168 12.820 -5.221 1.00 96.88 297 LEU A N 1
ATOM 2211 C CA . LEU A 1 297 ? 7.773 12.812 -4.785 1.00 96.88 297 LEU A CA 1
ATOM 2212 C C . LEU A 1 297 ? 6.843 12.717 -5.994 1.00 96.88 297 LEU A C 1
ATOM 2214 O O . LEU A 1 297 ? 7.021 13.469 -6.956 1.00 96.88 297 LEU A O 1
ATOM 2218 N N . TYR A 1 298 ? 5.839 11.851 -5.897 1.00 97.38 298 TYR A N 1
ATOM 2219 C CA . TYR A 1 298 ? 4.708 11.819 -6.823 1.00 97.38 298 TYR A CA 1
ATOM 2220 C C . TYR A 1 298 ? 3.882 13.106 -6.693 1.00 97.38 298 TYR A C 1
ATOM 2222 O O . TYR A 1 298 ? 3.813 13.695 -5.613 1.00 97.38 298 TYR A O 1
ATOM 2230 N N . GLN A 1 299 ? 3.202 13.549 -7.752 1.00 94.75 299 GLN A N 1
ATOM 2231 C CA . GLN A 1 299 ? 2.289 14.700 -7.679 1.00 94.75 299 GLN A CA 1
ATOM 2232 C C . GLN A 1 299 ? 1.187 14.486 -6.641 1.00 94.75 299 GLN A C 1
ATOM 2234 O O . GLN A 1 299 ? 0.887 15.405 -5.886 1.00 94.75 299 GLN A O 1
ATOM 2239 N N . ALA A 1 300 ? 0.665 13.261 -6.527 1.00 92.94 300 ALA A N 1
ATOM 2240 C CA . ALA A 1 300 ? -0.301 12.911 -5.487 1.00 92.94 300 ALA A CA 1
ATOM 2241 C C . ALA A 1 300 ? 0.246 13.126 -4.065 1.00 92.94 300 ALA A C 1
ATOM 2243 O O . ALA A 1 300 ? -0.512 13.473 -3.168 1.00 92.94 300 ALA A O 1
ATOM 2244 N N . GLU A 1 301 ? 1.555 12.963 -3.848 1.00 94.44 301 GLU A N 1
ATOM 2245 C CA . GLU A 1 301 ? 2.193 13.295 -2.568 1.00 94.44 301 GLU A CA 1
ATOM 2246 C C . GLU A 1 301 ? 2.408 14.802 -2.418 1.00 94.44 301 GLU A C 1
ATOM 2248 O O . GLU A 1 301 ? 2.266 15.339 -1.320 1.00 94.44 301 GLU A O 1
ATOM 2253 N N . ARG A 1 302 ? 2.745 15.495 -3.513 1.00 92.94 302 ARG A N 1
ATOM 2254 C CA . ARG A 1 302 ? 2.995 16.943 -3.517 1.00 92.94 302 ARG A CA 1
ATOM 2255 C C . ARG A 1 302 ? 1.754 17.753 -3.151 1.00 92.94 302 ARG A C 1
ATOM 2257 O O . ARG A 1 302 ? 1.892 18.729 -2.424 1.00 92.94 302 ARG A O 1
ATOM 2264 N N . GLU A 1 303 ? 0.570 17.313 -3.570 1.00 89.12 303 GLU A N 1
ATOM 2265 C CA . GLU A 1 303 ? -0.720 17.900 -3.162 1.00 89.12 303 GLU A CA 1
ATOM 2266 C C . GLU A 1 303 ? -0.992 17.770 -1.649 1.00 89.12 303 GLU A C 1
ATOM 2268 O O . GLU A 1 303 ? -1.838 18.470 -1.101 1.00 89.12 303 GLU A O 1
ATOM 2273 N N . LEU A 1 304 ? -0.269 16.883 -0.953 1.00 86.69 304 LEU A N 1
ATOM 2274 C CA . LEU A 1 304 ? -0.405 16.644 0.487 1.00 86.69 304 LEU A CA 1
ATOM 2275 C C . LEU A 1 304 ? 0.743 17.236 1.313 1.00 86.69 304 LEU A C 1
ATOM 2277 O O . LEU A 1 304 ? 0.825 16.954 2.520 1.00 86.69 304 LEU A O 1
ATOM 2281 N N . ILE A 1 305 ? 1.645 18.000 0.686 1.00 87.81 305 ILE A N 1
ATOM 2282 C CA . ILE A 1 305 ? 2.732 18.670 1.400 1.00 87.81 305 ILE A CA 1
ATOM 2283 C C . ILE A 1 305 ? 2.119 19.649 2.397 1.00 87.81 305 ILE A C 1
ATOM 2285 O O . ILE A 1 305 ? 1.225 20.429 2.079 1.00 87.81 305 ILE A O 1
ATOM 2289 N N . ILE A 1 306 ? 2.594 19.571 3.637 1.00 73.38 306 ILE A N 1
ATOM 2290 C CA . ILE A 1 306 ? 2.194 20.509 4.679 1.00 73.38 306 ILE A CA 1
ATOM 2291 C C . ILE A 1 306 ? 2.917 21.823 4.387 1.00 73.38 306 ILE A C 1
ATOM 2293 O O . ILE A 1 306 ? 4.126 21.919 4.588 1.00 73.38 306 ILE A O 1
ATOM 2297 N N . ASP A 1 307 ? 2.185 22.820 3.898 1.00 64.44 307 ASP A N 1
ATOM 2298 C CA . ASP A 1 307 ? 2.693 24.186 3.848 1.00 64.44 307 ASP A CA 1
ATOM 2299 C C . ASP A 1 307 ? 2.751 24.731 5.284 1.00 64.44 307 ASP A C 1
ATOM 2301 O O . ASP A 1 307 ? 1.720 24.878 5.947 1.00 64.44 307 ASP A O 1
ATOM 2305 N N . ASP A 1 308 ? 3.957 25.017 5.781 1.00 45.19 308 ASP A N 1
ATOM 2306 C CA . ASP A 1 308 ? 4.143 25.833 6.983 1.00 45.19 308 ASP A CA 1
ATOM 2307 C C . ASP A 1 308 ? 3.659 27.261 6.657 1.00 45.19 308 ASP A C 1
ATOM 2309 O O . ASP A 1 308 ? 4.352 28.016 5.970 1.00 45.19 308 ASP A O 1
ATOM 2313 N N . TRP A 1 309 ? 2.447 27.615 7.101 1.00 36.25 309 TRP A N 1
ATOM 2314 C CA . TRP A 1 309 ? 1.909 28.983 7.038 1.00 36.25 309 TRP A CA 1
ATOM 2315 C C . TRP A 1 309 ? 2.460 29.865 8.162 1.00 36.25 309 TRP A C 1
ATOM 2317 O O . TRP A 1 309 ? 2.416 29.430 9.338 1.00 36.25 309 TRP A O 1
#

Secondary structure (DSSP, 8-state):
--EEEEEETTEEEEEETT---PPEEEES-TTT-TTHHHHH-HHHHHHHHHT--------HHHHHHHHHHHHHHHHHHH---BTTTTBPPP-HHHHHHHHHHHHHTTHHHHTT-GGG-----HHHHHHS-SHHHHHHHHHTTPPPPP-PPPPTT-----PPPPPPPPTTEEEEEEE---GGGS-TTSB--STT-EEEEEEESSSEEEEEEE-BPTT---TT-EEEEEETTEEEEEE--TTSEEEEE----HHHHTT--GGGEEEEESS-----HHHHHHHHHHHHHHHTT--BTTBSPPHHHHTT-----

pLDDT: mean 88.33, std 13.4, range [36.25, 98.5]

Sequence (309 aa):
MITLALQARGATLEWPLRDDVLPHLTVHDPAEADWLHLLIGEAAHVGLLRGEDHAPAWNRPLAARLRHLAFGHWLRAWWPTSVLDGVPPLDRTLLDAELALLTDDLDEIMAFSPDGEIPLDEEALRTLHHPLAARALELLGIAAPAPTAPTREDYALVAGDRLTPGATAVLSGTSPHAWAAVPAGRIDASEHAVAWVLEVTDHPELSVAVQLLPGAQVAGIAVRATAGPAQAAGVLDAAGTAQLSLPLEPAAAWSLTVADVDVRIGVDVAEDGEERASVRTLVAQRRTGTPDHNGPLYQAERELIIDDW